Protein AF-A0A166W297-F1 (afdb_monomer)

Secondary structure (DSSP, 8-state):
--HHHHHHHHHHTT-HHHHHHHHHHHHHHH-----HHHHHHHHHHHHHHHHHHTT-HHHHHHHHHHT-TT-PPPPPP-SHHHHHHHHHHHHT---TTS-SSEETTEEHHHHHHHHHHHHHHHH-GGGGTPPPSS--SS-TTS------THHHHHHHTTT----------------------PPP----TTTT----HHHHHHHHHHHHHTT-GGGHHHHHHHHHHTT-PPPHHHHHHHHHHHHHHH--GGGHHHHHHHHSS-HHHHHHHHHHHHH-TTTS--HHHHHHHHHHHHHHH--S----SSSS-S--------

Organism: NCBI:txid1759441

Nearest PDB structures (foldseek):
  5i9h-assembly1_A  TM=1.959E-01  e=1.872E-01  unidentified
  7pua-assembly1_F2  TM=2.291E-01  e=3.717E-01  Trypanosoma brucei brucei
  8w9z-assembly1_E  TM=2.105E-01  e=4.228E-01  Nicotiana tabacum
  8oin-assembly1_Ae  TM=2.029E-01  e=3.931E+00  Sus scrofa

Solvent-accessible surface area (backbone atoms only — not comparable to full-atom values): 19223 Å² total; per-residue (Å²): 134,54,73,55,56,51,45,54,50,33,49,76,70,75,32,27,51,44,40,54,49,43,66,77,37,31,45,82,76,68,73,42,76,68,40,31,65,47,50,21,51,48,30,49,26,25,50,52,16,44,41,57,20,77,74,33,77,55,26,59,52,51,56,58,50,63,75,41,91,82,66,74,79,77,79,76,66,87,45,72,69,45,45,52,49,50,47,49,54,41,72,74,54,79,64,83,82,58,59,45,27,60,37,98,82,37,50,21,55,58,44,47,49,48,52,54,50,50,42,49,48,54,67,38,57,70,58,71,76,62,62,49,77,35,60,51,70,54,61,82,86,82,64,89,63,97,70,76,62,69,67,56,54,64,52,54,76,74,64,84,78,90,88,88,90,86,90,89,87,90,89,91,90,89,89,88,86,88,83,84,84,89,74,84,81,72,79,58,91,51,65,75,44,64,72,43,48,65,26,51,35,30,43,44,50,36,24,48,64,52,85,42,32,62,46,44,45,38,54,51,38,48,32,61,75,71,67,44,73,68,50,54,67,42,54,28,54,45,50,62,37,35,45,70,26,34,51,82,61,94,66,43,72,68,48,47,74,60,75,50,79,37,43,47,51,40,39,53,52,52,44,24,69,70,65,32,71,90,55,36,72,48,71,71,57,36,56,67,46,47,62,58,51,48,61,69,57,52,52,68,79,78,86,69,93,82,79,88,86,86,85,89,85,88,84,77,96,128

Foldseek 3Di:
DDLLVVLVVCVVVLQLLLLLLCQVCVCPQPVDADAQSSLLSLLVSLLSLCLLLVVPPLSVVLQVVLPDPPDDQDDDDPDNVVSVVVSVCSVPDPPSNDRSQDDSSDGSLVVSVVLVCLLLCQLPVCLVVQDQLFFFQDDLPPDPDPDDCLVVVLVVLVPPDDDDDDDADDDDDDDDDDDDDDDDRDNNSRNNYDHALSSLLSNLLSCLQDSNLRCLSSSVSSCLVSVHDHAQLSLLSNLSSSCRRQDDPDCRVVVCRHYDQGSSRSSQVVVCVRNNVVRGDDSVSSSVCSVVSCVSNCSDPPPPPPPPDPDPDQDDDD

pLDDT: mean 81.62, std 20.03, range [34.72, 98.62]

Sequence (318 aa):
MTMNDFMVALLRIDRPDAVFRLWDYMEVLYNVKPDSHSLDTLCRAARQAVKIDSNTFKGNIAMLGLSNPFLQPKAEPATREEMVRAMHAALSDHDHRKARSIWKGAPACDGVRTVFRELILGNWPSMRDVRAPAHAVRRPAEDDGPFAPFREVAQSISQSVSSPSRHPQGQPQAARHTPPLLSLLPSARHASVVPSDDAFQAYILLQGTSSCQHEIALTLAWMRALQVEPTRRTLCFALIFWAEVSVRGPLFEEWAVKNGTSEYGRLVEWIADWVGAAKAPNDGMVAAYLQEVAQAKDTSPTRKTLRIRRSTGREGER

Radius of gyration: 22.71 Å; Cα contacts (8 Å, |Δi|>4): 326; chains: 1; bounding box: 90×41×63 Å

Structure (mmCIF, N/CA/C/O backbone):
data_AF-A0A166W297-F1
#
_entry.id   AF-A0A166W297-F1
#
loop_
_atom_site.group_PDB
_atom_site.id
_atom_site.type_symbol
_atom_site.label_atom_id
_atom_site.label_alt_id
_atom_site.label_comp_id
_atom_site.label_asym_id
_atom_site.label_entity_id
_atom_site.label_seq_id
_atom_site.pdbx_PDB_ins_code
_atom_site.Cartn_x
_atom_site.Cartn_y
_atom_site.Cartn_z
_atom_site.occupancy
_atom_site.B_iso_or_equiv
_atom_site.auth_seq_id
_atom_site.auth_comp_id
_atom_site.auth_asym_id
_atom_site.auth_atom_id
_atom_site.pdbx_PDB_model_num
ATOM 1 N N . MET A 1 1 ? 15.815 -20.103 -6.909 1.00 72.38 1 MET A N 1
ATOM 2 C CA . MET A 1 1 ? 15.590 -18.660 -6.704 1.00 72.38 1 MET A CA 1
ATOM 3 C C . MET A 1 1 ? 14.350 -18.289 -7.486 1.00 72.38 1 MET A C 1
ATOM 5 O O . MET A 1 1 ? 14.312 -18.528 -8.686 1.00 72.38 1 MET A O 1
ATOM 9 N N . THR A 1 2 ? 13.318 -17.834 -6.793 1.00 94.50 2 THR A N 1
ATOM 10 C CA . THR A 1 2 ? 12.045 -17.386 -7.364 1.00 94.50 2 THR A CA 1
ATOM 11 C C . THR A 1 2 ? 12.146 -15.930 -7.832 1.00 94.50 2 THR A C 1
ATOM 13 O O . THR A 1 2 ? 13.095 -15.223 -7.484 1.00 94.50 2 THR A O 1
ATOM 16 N N . MET A 1 3 ? 11.160 -15.456 -8.601 1.00 96.62 3 MET A N 1
ATOM 17 C CA . MET A 1 3 ? 11.072 -14.036 -8.976 1.00 96.62 3 MET A CA 1
ATOM 18 C C . MET A 1 3 ? 10.955 -13.132 -7.738 1.00 96.62 3 MET A C 1
ATOM 20 O O . MET A 1 3 ? 11.610 -12.095 -7.647 1.00 96.62 3 MET A O 1
ATOM 24 N N . ASN A 1 4 ? 10.190 -13.588 -6.746 1.00 96.94 4 ASN A N 1
ATOM 25 C CA . ASN A 1 4 ? 10.013 -12.929 -5.457 1.00 96.94 4 ASN A CA 1
ATOM 26 C C . ASN A 1 4 ? 11.342 -12.782 -4.692 1.00 96.94 4 ASN A C 1
ATOM 28 O O . ASN A 1 4 ? 11.664 -11.682 -4.243 1.00 96.94 4 ASN A O 1
ATOM 32 N N . ASP A 1 5 ? 12.173 -13.833 -4.634 1.00 97.44 5 ASP A N 1
ATOM 33 C CA . ASP A 1 5 ? 13.518 -13.752 -4.033 1.00 97.44 5 ASP A CA 1
ATOM 34 C C . ASP A 1 5 ? 14.379 -12.668 -4.703 1.00 97.44 5 ASP A C 1
ATOM 36 O O . ASP A 1 5 ? 15.149 -11.974 -4.033 1.00 97.44 5 ASP A O 1
ATOM 40 N N . PHE A 1 6 ? 14.251 -12.504 -6.026 1.00 97.62 6 PHE A N 1
ATOM 41 C CA . PHE A 1 6 ? 14.977 -11.481 -6.776 1.00 97.62 6 PHE A CA 1
ATOM 42 C C . PHE A 1 6 ? 14.457 -10.069 -6.480 1.00 97.62 6 PHE A C 1
ATOM 44 O O . PHE A 1 6 ? 15.260 -9.181 -6.198 1.00 97.62 6 PHE A O 1
ATOM 51 N N . MET A 1 7 ? 13.136 -9.859 -6.446 1.00 97.81 7 MET A N 1
ATOM 52 C CA . MET A 1 7 ? 12.544 -8.574 -6.040 1.00 97.81 7 MET A CA 1
ATOM 53 C C . MET A 1 7 ? 12.972 -8.181 -4.614 1.00 97.81 7 MET A C 1
ATOM 55 O O . MET A 1 7 ? 13.387 -7.045 -4.380 1.00 97.81 7 MET A O 1
ATOM 59 N N . VAL A 1 8 ? 12.961 -9.128 -3.669 1.00 97.12 8 VAL A N 1
ATOM 60 C CA . VAL A 1 8 ? 13.431 -8.910 -2.290 1.00 97.12 8 VAL A CA 1
ATOM 61 C C . VAL A 1 8 ? 14.934 -8.607 -2.247 1.00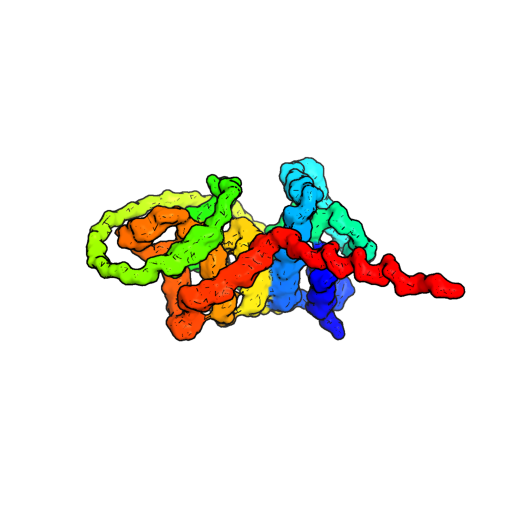 97.12 8 VAL A C 1
ATOM 63 O O . VAL A 1 8 ? 15.361 -7.736 -1.485 1.00 97.12 8 VAL A O 1
ATOM 66 N N . ALA A 1 9 ? 15.752 -9.271 -3.070 1.00 96.88 9 ALA A N 1
ATOM 67 C CA . ALA A 1 9 ? 17.177 -8.963 -3.186 1.00 96.88 9 ALA A CA 1
ATOM 68 C C . ALA A 1 9 ? 17.420 -7.535 -3.709 1.00 96.88 9 ALA A C 1
ATOM 70 O O . ALA A 1 9 ? 18.265 -6.834 -3.155 1.00 96.88 9 ALA A O 1
ATOM 71 N N . LEU A 1 10 ? 16.645 -7.073 -4.699 1.00 96.06 10 LEU A N 1
ATOM 72 C CA . LEU A 1 10 ? 16.707 -5.698 -5.215 1.00 96.06 10 LEU A CA 1
ATOM 73 C C . LEU A 1 10 ? 16.348 -4.656 -4.141 1.00 96.06 10 LEU A C 1
ATOM 75 O O . LEU A 1 10 ? 17.032 -3.638 -4.031 1.00 96.06 10 LEU A O 1
ATOM 79 N N . LEU A 1 11 ? 15.351 -4.917 -3.287 1.00 95.00 11 LEU A N 1
ATOM 80 C CA . LEU A 1 11 ? 15.055 -4.036 -2.145 1.00 95.00 11 LEU A CA 1
ATOM 81 C C . LEU A 1 11 ? 16.187 -3.997 -1.113 1.00 95.00 11 LEU A C 1
ATOM 83 O O . LEU A 1 11 ? 16.503 -2.929 -0.593 1.00 95.00 11 LEU A O 1
ATOM 87 N N . ARG A 1 12 ? 16.847 -5.130 -0.842 1.00 94.81 12 ARG A N 1
ATOM 88 C CA . ARG A 1 12 ? 17.987 -5.188 0.096 1.00 94.81 12 ARG A CA 1
ATOM 89 C C . ARG A 1 12 ? 19.204 -4.374 -0.359 1.00 94.81 12 ARG A C 1
ATOM 91 O O . ARG A 1 12 ? 20.020 -4.027 0.488 1.00 94.81 12 ARG A O 1
ATOM 98 N N . ILE A 1 13 ? 19.319 -4.067 -1.653 1.00 93.94 13 ILE A N 1
ATOM 99 C CA . ILE A 1 13 ? 20.364 -3.196 -2.223 1.00 93.94 13 ILE A CA 1
ATOM 100 C C . ILE A 1 13 ? 19.845 -1.791 -2.590 1.00 93.94 13 ILE A C 1
ATOM 102 O O . ILE A 1 13 ? 20.440 -1.103 -3.418 1.00 93.94 13 ILE A O 1
ATOM 106 N N . ASP A 1 14 ? 18.728 -1.362 -1.990 1.00 93.31 14 ASP A N 1
ATOM 107 C CA . ASP A 1 14 ? 18.094 -0.051 -2.195 1.00 93.31 14 ASP A CA 1
ATOM 108 C C . ASP A 1 14 ? 17.689 0.250 -3.654 1.00 93.31 14 ASP A C 1
ATOM 110 O O . ASP A 1 14 ? 17.716 1.406 -4.085 1.00 93.31 14 ASP A O 1
ATOM 114 N N . ARG A 1 15 ? 17.277 -0.764 -4.433 1.00 94.50 15 ARG A N 1
ATOM 115 C CA . ARG A 1 15 ? 16.847 -0.631 -5.843 1.00 94.50 15 ARG A CA 1
ATOM 116 C C . ARG A 1 15 ? 15.335 -0.841 -6.064 1.00 94.50 15 ARG A C 1
ATOM 118 O O . ARG A 1 15 ? 14.954 -1.717 -6.845 1.00 94.50 15 ARG A O 1
ATOM 125 N N . PRO A 1 16 ? 14.443 -0.047 -5.433 1.00 96.19 16 PRO A N 1
ATOM 126 C CA . PRO A 1 16 ? 13.001 -0.156 -5.668 1.00 96.19 16 PRO A CA 1
ATOM 127 C C . PRO A 1 16 ? 12.618 0.207 -7.111 1.00 96.19 16 PRO A C 1
ATOM 129 O O . PRO A 1 16 ? 11.665 -0.341 -7.652 1.00 96.19 16 PRO A O 1
ATOM 132 N N . ASP A 1 17 ? 13.409 1.051 -7.777 1.00 95.69 17 ASP A N 1
ATOM 133 C CA . ASP A 1 17 ? 13.234 1.416 -9.183 1.00 95.69 17 ASP A CA 1
ATOM 134 C C . ASP A 1 17 ? 13.361 0.208 -10.132 1.00 95.69 17 ASP A C 1
ATOM 136 O O . ASP A 1 17 ? 12.591 0.073 -11.085 1.00 95.69 17 ASP A O 1
ATOM 140 N N . ALA A 1 18 ? 14.274 -0.721 -9.825 1.00 96.19 18 ALA A N 1
ATOM 141 C CA . ALA A 1 18 ? 14.397 -1.987 -10.539 1.00 96.19 18 ALA A CA 1
ATOM 142 C C . ALA A 1 18 ? 13.230 -2.938 -10.222 1.00 96.19 18 ALA A C 1
ATOM 144 O O . ALA A 1 18 ? 12.793 -3.667 -11.109 1.00 96.19 18 ALA A O 1
ATOM 145 N N . VAL A 1 19 ? 12.678 -2.900 -9.001 1.00 97.44 19 VAL A N 1
ATOM 146 C CA . VAL A 1 19 ? 11.479 -3.676 -8.630 1.00 97.44 19 VAL A CA 1
ATOM 147 C C . VAL A 1 19 ? 10.248 -3.206 -9.409 1.00 97.44 19 VAL A C 1
ATOM 149 O O . VAL A 1 19 ? 9.504 -4.046 -9.906 1.00 97.44 19 VAL A O 1
ATOM 152 N N . PHE A 1 20 ? 10.064 -1.896 -9.603 1.00 97.31 20 PHE A N 1
ATOM 153 C CA . PHE A 1 20 ? 8.970 -1.367 -10.428 1.00 97.31 20 PHE A CA 1
ATOM 154 C C . PHE A 1 20 ? 9.074 -1.818 -11.894 1.00 97.31 20 PHE A C 1
ATOM 156 O O . PHE A 1 20 ? 8.088 -2.254 -12.483 1.00 97.31 20 PHE A O 1
ATOM 163 N N . ARG A 1 21 ? 10.282 -1.777 -12.480 1.00 96.25 21 ARG A N 1
ATOM 164 C CA . ARG A 1 21 ? 10.522 -2.274 -13.849 1.00 96.25 21 ARG A CA 1
ATOM 165 C C . ARG A 1 21 ? 10.335 -3.779 -13.970 1.00 96.25 21 ARG A C 1
ATOM 167 O O . ARG A 1 21 ? 9.820 -4.245 -14.981 1.00 96.25 21 ARG A O 1
ATOM 174 N N . LEU A 1 22 ? 10.729 -4.529 -12.947 1.00 97.00 22 LEU A N 1
ATOM 175 C CA . LEU A 1 22 ? 10.526 -5.967 -12.908 1.00 97.00 22 LEU A CA 1
ATOM 176 C C . LEU A 1 22 ? 9.035 -6.310 -12.832 1.00 97.00 22 LEU A C 1
ATOM 178 O O . LEU A 1 22 ? 8.582 -7.141 -13.611 1.00 97.00 22 LEU A O 1
ATOM 182 N N . TRP A 1 23 ? 8.265 -5.618 -11.987 1.00 97.12 23 TRP A N 1
ATOM 183 C CA . TRP A 1 23 ? 6.808 -5.762 -11.920 1.00 97.12 23 TRP A CA 1
ATOM 184 C C . TRP A 1 23 ? 6.137 -5.504 -13.275 1.00 97.12 23 TRP A C 1
ATOM 186 O O . TRP A 1 23 ? 5.341 -6.323 -13.728 1.00 97.12 23 TRP A O 1
ATOM 196 N N . ASP A 1 24 ? 6.493 -4.401 -13.942 1.00 96.19 24 ASP A N 1
ATOM 197 C CA . ASP A 1 24 ? 5.913 -4.021 -15.237 1.00 96.19 24 ASP A CA 1
ATOM 198 C C . ASP A 1 24 ? 6.139 -5.063 -16.338 1.00 96.19 24 ASP A C 1
ATOM 200 O O . ASP A 1 24 ? 5.305 -5.200 -17.234 1.00 96.19 24 ASP A O 1
ATOM 204 N N . TYR A 1 25 ? 7.269 -5.776 -16.299 1.00 96.56 25 TYR A N 1
ATOM 205 C CA . TYR A 1 25 ? 7.709 -6.615 -17.411 1.00 96.56 25 TYR A CA 1
ATOM 206 C C . TYR A 1 25 ? 7.793 -8.113 -17.089 1.00 96.56 25 TYR A C 1
ATOM 208 O O . TYR A 1 25 ? 8.083 -8.883 -18.000 1.00 96.56 25 TYR A O 1
ATOM 216 N N . MET A 1 26 ? 7.571 -8.573 -15.851 1.00 95.88 26 MET A N 1
ATOM 217 C CA . MET A 1 26 ? 7.880 -9.968 -15.486 1.00 95.88 26 MET A CA 1
ATOM 218 C C . MET A 1 26 ? 7.028 -11.027 -16.195 1.00 95.88 26 MET A C 1
ATOM 220 O O . MET A 1 26 ? 7.552 -12.093 -16.531 1.00 95.88 26 MET A O 1
ATOM 224 N N . GLU A 1 27 ? 5.769 -10.720 -16.510 1.00 95.56 27 GLU A N 1
ATOM 225 C CA . GLU A 1 27 ? 4.926 -11.617 -17.306 1.00 95.56 27 GLU A CA 1
ATOM 226 C C . GLU A 1 27 ? 5.443 -11.703 -18.751 1.00 95.56 27 GLU A C 1
ATOM 228 O O . GLU A 1 27 ? 5.665 -12.794 -19.266 1.00 95.56 27 GLU A O 1
ATOM 233 N N . VAL A 1 28 ? 5.756 -10.566 -19.381 1.00 95.75 28 VAL A N 1
ATOM 234 C CA . VAL A 1 28 ? 6.237 -10.524 -20.774 1.00 95.75 28 VAL A CA 1
ATOM 235 C C . VAL A 1 28 ? 7.654 -11.096 -20.910 1.00 95.75 28 VAL A C 1
ATOM 237 O O . VAL A 1 28 ? 7.939 -11.862 -21.832 1.00 95.75 28 VAL A O 1
ATOM 240 N N . LEU A 1 29 ? 8.572 -10.736 -20.011 1.00 96.62 29 LEU A N 1
ATOM 241 C CA . LEU A 1 29 ? 9.980 -11.128 -20.090 1.00 96.62 29 LEU A CA 1
ATOM 242 C C . LEU A 1 29 ? 10.233 -12.552 -19.600 1.00 96.62 29 LEU A C 1
ATOM 244 O O . LEU A 1 29 ? 11.017 -13.259 -20.234 1.00 96.62 29 LEU A O 1
ATOM 248 N N . TYR A 1 30 ? 9.581 -12.979 -18.519 1.00 96.44 30 TYR A N 1
ATOM 249 C CA . TYR A 1 30 ? 9.905 -14.235 -17.837 1.00 96.44 30 TYR A CA 1
ATOM 250 C C . TYR A 1 30 ? 8.746 -15.240 -17.802 1.00 96.44 30 TYR A C 1
ATOM 252 O O . TYR A 1 30 ? 8.935 -16.338 -17.287 1.00 96.44 30 TYR A O 1
ATOM 260 N N . ASN A 1 31 ? 7.571 -14.900 -18.352 1.00 96.06 31 ASN A N 1
ATOM 261 C CA . ASN A 1 31 ? 6.345 -15.704 -18.253 1.00 96.06 31 ASN A CA 1
ATOM 262 C C . ASN A 1 31 ? 5.943 -16.001 -16.791 1.00 96.06 31 ASN A C 1
ATOM 264 O O . ASN A 1 31 ? 5.372 -17.047 -16.484 1.00 96.06 31 ASN A O 1
ATOM 268 N N . VAL A 1 32 ? 6.269 -15.077 -15.877 1.00 96.00 32 VAL A N 1
ATOM 269 C CA . VAL A 1 32 ? 5.929 -15.155 -14.450 1.00 96.00 32 VAL A CA 1
ATOM 270 C C . VAL A 1 32 ? 4.819 -14.157 -14.157 1.00 96.00 32 VAL A C 1
ATOM 272 O O . VAL A 1 32 ? 4.995 -12.954 -14.342 1.00 96.00 32 VAL A O 1
ATOM 275 N N . LYS A 1 33 ? 3.678 -14.654 -13.679 1.00 95.62 33 LYS A N 1
ATOM 276 C CA . LYS A 1 33 ? 2.572 -13.810 -13.213 1.00 95.62 33 LYS A CA 1
ATOM 277 C C . LYS A 1 33 ? 2.830 -13.324 -11.783 1.00 95.62 33 LYS A C 1
ATOM 279 O O . LYS A 1 33 ? 3.415 -14.081 -11.008 1.00 95.62 33 LYS A O 1
ATOM 284 N N . PRO A 1 34 ? 2.379 -12.111 -11.412 1.00 96.44 34 PRO A N 1
ATOM 285 C CA . PRO A 1 34 ? 2.419 -11.667 -10.024 1.00 96.44 34 PRO A CA 1
ATOM 286 C C . PRO A 1 34 ? 1.604 -12.589 -9.114 1.00 96.44 34 PRO A C 1
ATOM 288 O O . PRO A 1 34 ? 0.562 -13.127 -9.513 1.00 96.44 34 PRO A O 1
ATOM 291 N N . ASP A 1 35 ? 2.054 -12.679 -7.865 1.00 96.31 35 ASP A N 1
ATOM 292 C CA . ASP A 1 35 ? 1.327 -13.254 -6.735 1.00 96.31 35 ASP A CA 1
ATOM 293 C C . ASP A 1 35 ? 1.214 -12.239 -5.572 1.00 96.31 35 ASP A C 1
ATOM 295 O O . ASP A 1 35 ? 1.594 -11.069 -5.694 1.00 96.31 35 ASP A O 1
ATOM 299 N N . SER A 1 36 ? 0.664 -12.674 -4.431 1.00 96.94 36 SER A N 1
ATOM 300 C CA . SER A 1 36 ? 0.515 -11.826 -3.236 1.00 96.94 36 SER A CA 1
ATOM 301 C C . SER A 1 36 ? 1.852 -11.302 -2.695 1.00 96.94 36 SER A C 1
ATOM 303 O O . SER A 1 36 ? 1.940 -10.172 -2.217 1.00 96.94 36 SER A O 1
ATOM 305 N N . HIS A 1 37 ? 2.915 -12.103 -2.783 1.00 97.31 37 HIS A N 1
ATOM 306 C CA . HIS A 1 37 ? 4.235 -11.740 -2.278 1.00 97.31 37 HIS A CA 1
ATOM 307 C C . HIS A 1 37 ? 4.938 -10.748 -3.213 1.00 97.31 37 HIS A C 1
ATOM 309 O O . HIS A 1 37 ? 5.613 -9.826 -2.746 1.00 97.31 37 HIS A O 1
ATOM 315 N N . SER A 1 38 ? 4.722 -10.864 -4.528 1.00 97.56 38 SER A N 1
ATOM 316 C CA . SER A 1 38 ? 5.117 -9.828 -5.485 1.00 97.56 38 SER A CA 1
ATOM 317 C C . SER A 1 38 ? 4.454 -8.483 -5.140 1.00 97.56 38 SER A C 1
ATOM 319 O O . SER A 1 38 ? 5.116 -7.446 -5.181 1.00 97.56 38 SER A O 1
ATOM 321 N N . LEU A 1 39 ? 3.166 -8.493 -4.764 1.00 97.62 39 LEU A N 1
ATOM 322 C CA . LEU A 1 39 ? 2.387 -7.292 -4.420 1.00 97.62 39 LEU A CA 1
ATOM 323 C C . LEU A 1 39 ? 2.814 -6.662 -3.078 1.00 97.62 39 LEU A C 1
ATOM 325 O O . LEU A 1 39 ? 2.981 -5.443 -2.998 1.00 97.62 39 LEU A O 1
ATOM 329 N N . ASP A 1 40 ? 3.057 -7.476 -2.047 1.00 97.50 40 ASP A N 1
ATOM 330 C CA . ASP A 1 40 ? 3.695 -7.052 -0.789 1.00 97.50 40 ASP A CA 1
ATOM 331 C C . ASP A 1 40 ? 5.053 -6.378 -1.056 1.00 97.50 40 ASP A C 1
ATOM 333 O O . ASP A 1 40 ? 5.311 -5.254 -0.610 1.00 97.50 40 ASP A O 1
ATOM 337 N N . THR A 1 41 ? 5.897 -7.023 -1.865 1.00 97.75 41 THR A N 1
ATOM 338 C CA . THR A 1 41 ? 7.221 -6.504 -2.227 1.00 97.75 41 THR A CA 1
ATOM 339 C C . THR A 1 41 ? 7.119 -5.189 -3.007 1.00 97.75 41 THR A C 1
ATOM 341 O O . THR A 1 41 ? 7.896 -4.268 -2.757 1.00 97.75 41 THR A O 1
ATOM 344 N N . LEU A 1 42 ? 6.124 -5.041 -3.886 1.00 98.06 42 LEU A N 1
ATOM 345 C CA . LEU A 1 42 ? 5.839 -3.795 -4.601 1.00 98.06 42 LEU A CA 1
ATOM 346 C C . LEU A 1 42 ? 5.424 -2.653 -3.646 1.00 98.06 42 LEU A C 1
ATOM 348 O O . LEU A 1 42 ? 5.926 -1.532 -3.764 1.00 98.06 42 LEU A O 1
ATOM 352 N N . CYS A 1 43 ? 4.573 -2.930 -2.652 1.00 97.94 43 CYS A N 1
ATOM 353 C CA . CYS A 1 43 ? 4.198 -1.950 -1.623 1.00 97.94 43 CYS A CA 1
ATOM 354 C C . CYS A 1 43 ? 5.406 -1.517 -0.776 1.00 97.94 43 CYS A C 1
ATOM 356 O O . CYS A 1 43 ? 5.582 -0.328 -0.495 1.00 97.94 43 CYS A O 1
ATOM 358 N N . ARG A 1 44 ? 6.290 -2.458 -0.419 1.00 97.25 44 ARG A N 1
ATOM 359 C CA . ARG A 1 44 ? 7.562 -2.160 0.265 1.00 97.25 44 ARG A CA 1
ATOM 360 C C . ARG A 1 44 ? 8.488 -1.305 -0.608 1.00 97.25 44 ARG A C 1
ATOM 362 O O . ARG A 1 44 ? 9.069 -0.349 -0.096 1.00 97.25 44 ARG A O 1
ATOM 369 N N . ALA A 1 45 ? 8.561 -1.589 -1.910 1.00 97.06 45 ALA A N 1
ATOM 370 C CA . ALA A 1 45 ? 9.356 -0.833 -2.875 1.00 97.06 45 ALA A CA 1
ATOM 371 C C . ALA A 1 45 ? 8.951 0.649 -2.933 1.00 97.06 45 ALA A C 1
ATOM 373 O O . ALA A 1 45 ? 9.813 1.520 -2.817 1.00 97.06 45 ALA A O 1
ATOM 374 N N . ALA A 1 46 ? 7.651 0.952 -3.038 1.00 96.75 46 ALA A N 1
ATOM 375 C CA . ALA A 1 46 ? 7.153 2.332 -3.056 1.00 96.75 46 ALA A CA 1
ATOM 376 C C . ALA A 1 46 ? 7.499 3.109 -1.776 1.00 96.75 46 ALA A C 1
ATOM 378 O O . ALA A 1 46 ? 8.018 4.225 -1.852 1.00 96.75 46 ALA A O 1
ATOM 379 N N . ARG A 1 47 ? 7.309 2.495 -0.601 1.00 95.12 47 ARG A N 1
ATOM 380 C CA . ARG A 1 47 ? 7.680 3.103 0.689 1.00 95.12 47 ARG A CA 1
ATOM 381 C C . ARG A 1 47 ? 9.179 3.390 0.787 1.00 95.12 47 ARG A C 1
ATOM 383 O O . ARG A 1 47 ? 9.580 4.469 1.220 1.00 95.12 47 ARG A O 1
ATOM 390 N N . GLN A 1 48 ? 10.013 2.434 0.375 1.00 94.31 48 GLN A N 1
ATOM 391 C CA . GLN A 1 48 ? 11.468 2.587 0.378 1.00 94.31 48 GLN A CA 1
ATOM 392 C C . GLN A 1 48 ? 11.921 3.671 -0.608 1.00 94.31 48 GLN A C 1
ATOM 394 O O . GLN A 1 48 ? 12.789 4.472 -0.271 1.00 94.31 48 GLN A O 1
ATOM 399 N N . ALA A 1 49 ? 11.294 3.756 -1.784 1.00 93.69 49 ALA A N 1
ATOM 400 C CA . ALA A 1 49 ? 11.571 4.791 -2.772 1.00 93.69 49 ALA A CA 1
ATOM 401 C C . ALA A 1 49 ? 11.286 6.204 -2.236 1.00 93.69 49 ALA A C 1
ATOM 403 O O . ALA A 1 49 ? 12.137 7.082 -2.367 1.00 93.69 49 ALA A O 1
ATOM 404 N N . VAL A 1 50 ? 10.146 6.412 -1.563 1.00 91.06 50 VAL A N 1
ATOM 405 C CA . VAL A 1 50 ? 9.841 7.694 -0.899 1.00 91.06 50 VAL A CA 1
ATOM 406 C C . VAL A 1 50 ? 10.855 8.014 0.200 1.00 91.06 50 VAL A C 1
ATOM 408 O O . VAL A 1 50 ? 11.332 9.141 0.257 1.00 91.06 50 VAL A O 1
ATOM 411 N N . LYS A 1 51 ? 11.258 7.035 1.021 1.00 90.12 51 LYS A N 1
ATOM 412 C CA . LYS A 1 51 ? 12.264 7.238 2.082 1.00 90.12 51 LYS A CA 1
ATOM 413 C C . LYS A 1 51 ? 13.666 7.577 1.550 1.00 90.12 51 LYS A C 1
ATOM 415 O O . LYS A 1 51 ? 14.414 8.300 2.209 1.00 90.12 51 LYS A O 1
ATOM 420 N N . ILE A 1 52 ? 14.044 7.071 0.376 1.00 89.50 52 ILE A N 1
ATOM 421 C CA . ILE A 1 52 ? 15.310 7.433 -0.284 1.00 89.50 52 ILE A CA 1
ATOM 422 C C . ILE A 1 52 ? 15.228 8.869 -0.827 1.00 89.50 52 ILE A C 1
ATOM 424 O O . ILE A 1 52 ? 16.116 9.691 -0.578 1.00 89.50 52 ILE A O 1
ATOM 428 N N . ASP A 1 53 ? 14.142 9.194 -1.527 1.00 87.06 53 ASP A N 1
ATOM 429 C CA . ASP A 1 53 ? 14.000 10.475 -2.220 1.00 87.06 53 ASP A CA 1
ATOM 430 C C . ASP A 1 53 ? 13.677 11.644 -1.278 1.00 87.06 53 ASP A C 1
ATOM 432 O O . ASP A 1 53 ? 14.146 12.752 -1.530 1.00 87.06 53 ASP A O 1
ATOM 436 N N . SER A 1 54 ? 12.990 11.416 -0.151 1.00 81.69 54 SER A N 1
ATOM 437 C CA . SER A 1 54 ? 12.708 12.442 0.871 1.00 81.69 54 SER A CA 1
ATOM 438 C C . SER A 1 54 ? 13.971 13.057 1.483 1.00 81.69 54 SER A C 1
ATOM 440 O O . SER A 1 54 ? 13.936 14.163 2.015 1.00 81.69 54 SER A O 1
ATOM 442 N N . ASN A 1 55 ? 15.095 12.339 1.418 1.00 75.56 55 ASN A N 1
ATOM 443 C CA . ASN A 1 55 ? 16.405 12.804 1.877 1.00 75.56 55 ASN A CA 1
ATOM 444 C C . ASN A 1 55 ? 17.196 13.555 0.793 1.00 75.56 55 ASN A C 1
ATOM 446 O O . ASN A 1 55 ? 18.306 14.026 1.046 1.00 75.56 55 ASN A O 1
ATOM 450 N N . THR A 1 56 ? 16.657 13.656 -0.424 1.00 77.75 56 THR A N 1
ATOM 451 C CA . THR A 1 56 ? 17.388 14.117 -1.601 1.00 77.75 56 THR A CA 1
ATOM 452 C C . THR A 1 56 ? 16.680 15.317 -2.222 1.00 77.75 56 THR A C 1
ATOM 454 O O . THR A 1 56 ? 15.571 15.202 -2.726 1.00 77.75 56 THR A O 1
ATOM 457 N N . PHE A 1 57 ? 17.358 16.467 -2.303 1.00 74.56 57 PHE A N 1
ATOM 458 C CA . PHE A 1 57 ? 16.836 17.687 -2.949 1.00 74.56 57 PHE A CA 1
ATOM 459 C C . PHE A 1 57 ? 16.270 17.442 -4.366 1.00 74.56 57 PHE A C 1
ATOM 461 O O . PHE A 1 57 ? 15.299 18.069 -4.785 1.00 74.56 57 PHE A O 1
ATOM 468 N N . LYS A 1 58 ? 16.841 16.471 -5.092 1.00 71.81 58 LYS A N 1
ATOM 469 C CA . LYS A 1 58 ? 16.361 16.037 -6.410 1.00 71.81 58 LYS A CA 1
ATOM 470 C C . LYS A 1 58 ? 15.021 15.301 -6.392 1.00 71.81 58 LYS A C 1
ATOM 472 O O . LYS A 1 58 ? 14.318 15.403 -7.386 1.00 71.81 58 LYS A O 1
ATOM 477 N N . GLY A 1 59 ? 14.664 14.600 -5.314 1.00 74.38 59 GLY A N 1
ATOM 478 C CA . GLY A 1 59 ? 13.333 14.007 -5.153 1.00 74.38 59 GLY A CA 1
ATOM 479 C C . GLY A 1 59 ? 12.266 15.098 -5.195 1.00 74.38 59 GLY A C 1
ATOM 480 O O . GLY A 1 59 ? 11.361 15.051 -6.022 1.00 74.38 59 GLY A O 1
ATOM 481 N N . ASN A 1 60 ? 12.470 16.167 -4.420 1.00 74.94 60 ASN A N 1
ATOM 482 C CA . ASN A 1 60 ? 11.586 17.335 -4.411 1.00 74.94 60 ASN A CA 1
ATOM 483 C C . ASN A 1 60 ? 11.523 18.034 -5.784 1.00 74.94 60 ASN A C 1
ATOM 485 O O . ASN A 1 60 ? 10.433 18.357 -6.247 1.00 74.94 60 ASN A O 1
ATOM 489 N N . ILE A 1 61 ? 12.655 18.216 -6.483 1.00 79.00 61 ILE A N 1
ATOM 490 C CA . ILE A 1 61 ? 12.650 18.753 -7.862 1.00 79.00 61 ILE A CA 1
ATOM 491 C C . ILE A 1 61 ? 11.883 17.837 -8.820 1.00 79.00 61 ILE A C 1
ATOM 493 O O . ILE A 1 61 ? 11.138 18.322 -9.665 1.00 79.00 61 ILE A O 1
ATOM 497 N N . ALA A 1 62 ? 12.067 16.522 -8.720 1.00 76.62 62 ALA A N 1
ATOM 498 C CA . ALA A 1 62 ? 11.421 15.576 -9.615 1.00 76.62 62 ALA A CA 1
ATOM 499 C C . ALA A 1 62 ? 9.897 15.548 -9.389 1.00 76.62 62 ALA A C 1
ATOM 501 O O . ALA A 1 62 ? 9.148 15.538 -10.363 1.00 76.62 62 ALA A O 1
ATOM 502 N N . MET A 1 63 ? 9.451 15.661 -8.132 1.00 79.25 63 MET A N 1
ATOM 503 C CA . MET A 1 63 ? 8.046 15.860 -7.756 1.00 79.25 63 MET A CA 1
ATOM 504 C C . MET A 1 63 ? 7.475 17.181 -8.295 1.00 79.25 63 MET A C 1
ATOM 506 O O . MET A 1 63 ? 6.394 17.172 -8.873 1.00 79.25 63 MET A O 1
ATOM 510 N N . LEU A 1 64 ? 8.209 18.299 -8.199 1.00 78.25 64 LEU A N 1
ATOM 511 C CA . LEU A 1 64 ? 7.819 19.566 -8.847 1.00 78.25 64 LEU A CA 1
ATOM 512 C C . LEU A 1 64 ? 7.738 19.431 -10.376 1.00 78.25 64 LEU A C 1
ATOM 514 O O . LEU A 1 64 ? 6.895 20.060 -11.012 1.00 78.25 64 LEU A O 1
ATOM 518 N N . GLY A 1 65 ? 8.590 18.585 -10.961 1.00 79.50 65 GLY A N 1
ATOM 519 C CA . GLY A 1 65 ? 8.540 18.220 -12.371 1.00 79.50 65 GLY A CA 1
ATOM 520 C C . GLY A 1 65 ? 7.211 17.576 -12.767 1.00 79.50 65 GLY A C 1
ATOM 521 O O . GLY A 1 65 ? 6.683 17.924 -13.816 1.00 79.50 65 GLY A O 1
ATOM 522 N N . LEU A 1 66 ? 6.630 16.711 -11.928 1.00 81.62 66 LEU A N 1
ATOM 523 C CA . LEU A 1 66 ? 5.349 16.047 -12.217 1.00 81.62 66 LEU A CA 1
ATOM 524 C C . LEU A 1 66 ? 4.179 17.031 -12.389 1.00 81.62 66 LEU A C 1
ATOM 526 O O . LEU A 1 66 ? 3.244 16.741 -13.128 1.00 81.62 66 LEU A O 1
ATOM 530 N N . SER A 1 67 ? 4.253 18.211 -11.769 1.00 78.06 67 SER A N 1
ATOM 531 C CA . SER A 1 67 ? 3.258 19.280 -11.921 1.00 78.06 67 SER A CA 1
ATOM 532 C C . SER A 1 67 ? 3.392 20.079 -13.228 1.00 78.06 67 SER A C 1
ATOM 534 O O . SER A 1 67 ? 2.613 21.003 -13.455 1.00 78.06 67 SER A O 1
ATOM 536 N N . ASN A 1 68 ? 4.376 19.779 -14.084 1.00 83.50 68 ASN A N 1
ATOM 537 C CA . ASN A 1 68 ? 4.593 20.490 -15.343 1.00 83.50 68 ASN A CA 1
ATOM 538 C C . ASN A 1 68 ? 3.738 19.888 -16.484 1.00 83.50 68 ASN A C 1
ATOM 540 O O . ASN A 1 68 ? 4.077 18.810 -16.981 1.00 83.50 68 ASN A O 1
ATOM 544 N N . PRO A 1 69 ? 2.701 20.592 -16.986 1.00 79.50 69 PRO A N 1
ATOM 545 C CA . PRO A 1 69 ? 1.812 20.074 -18.032 1.00 79.50 69 PRO A CA 1
ATOM 546 C C . PRO A 1 69 ? 2.493 19.905 -19.402 1.00 79.50 69 PRO A C 1
ATOM 548 O O . PRO A 1 69 ? 1.906 19.314 -20.304 1.00 79.50 69 PRO A O 1
ATOM 551 N N . PHE A 1 70 ? 3.718 20.414 -19.579 1.00 87.94 70 PHE A N 1
ATOM 552 C CA . PHE A 1 70 ? 4.486 20.291 -20.820 1.00 87.94 70 PHE A CA 1
ATOM 553 C C . PHE A 1 70 ? 5.402 19.056 -20.864 1.00 87.94 70 PHE A C 1
ATOM 555 O O . PHE A 1 70 ? 6.013 18.793 -21.902 1.00 87.94 70 PHE A O 1
ATOM 562 N N . LEU A 1 71 ? 5.521 18.286 -19.774 1.00 80.44 71 LEU A N 1
ATOM 563 C CA . LEU A 1 71 ? 6.252 17.019 -19.810 1.00 80.44 71 LEU A CA 1
ATOM 564 C C . LEU A 1 71 ? 5.443 15.966 -20.570 1.00 80.44 71 LEU A C 1
ATOM 566 O O . LEU A 1 71 ? 4.451 15.436 -20.074 1.00 80.44 71 LEU A O 1
ATOM 570 N N . GLN A 1 72 ? 5.908 15.621 -21.769 1.00 81.94 72 GLN A N 1
ATOM 571 C CA . GLN A 1 72 ? 5.360 14.489 -22.507 1.00 81.94 72 GLN A CA 1
ATOM 572 C C . GLN A 1 72 ? 5.604 13.188 -21.721 1.00 81.94 72 GLN A C 1
ATOM 574 O O . GLN A 1 72 ? 6.742 12.943 -21.298 1.00 81.94 72 GLN A O 1
ATOM 579 N N . PRO A 1 73 ? 4.580 12.329 -21.540 1.00 81.12 73 PRO A N 1
ATOM 580 C CA . PRO A 1 73 ? 4.766 11.012 -20.951 1.00 81.12 73 PRO A CA 1
ATOM 581 C C . PRO A 1 73 ? 5.834 10.242 -21.727 1.00 81.12 73 PRO A C 1
ATOM 583 O O . PRO A 1 73 ? 5.755 10.108 -22.950 1.00 81.12 73 PRO A O 1
ATOM 586 N N . LYS A 1 74 ? 6.845 9.722 -21.025 1.00 86.06 74 LYS A N 1
ATOM 587 C CA . LYS A 1 74 ? 7.839 8.860 -21.664 1.00 86.06 74 LYS A CA 1
ATOM 588 C C . LYS A 1 74 ? 7.126 7.606 -22.169 1.00 86.06 74 LYS A C 1
ATOM 590 O O . LYS A 1 74 ? 6.605 6.852 -21.351 1.00 86.06 74 LYS A O 1
ATOM 595 N N . ALA A 1 75 ? 7.150 7.387 -23.484 1.00 88.50 75 ALA A N 1
ATOM 596 C CA . ALA A 1 75 ? 6.563 6.208 -24.109 1.00 88.50 75 ALA A CA 1
ATOM 597 C C . ALA A 1 75 ? 7.023 4.920 -23.403 1.00 88.50 75 ALA A C 1
ATOM 599 O O . ALA A 1 75 ? 8.218 4.736 -23.134 1.00 88.50 75 ALA A O 1
ATOM 600 N N . GLU A 1 76 ? 6.066 4.049 -23.076 1.00 90.56 76 GLU A N 1
ATOM 601 C CA . GLU A 1 76 ? 6.373 2.719 -22.554 1.00 90.56 76 GLU A CA 1
ATOM 602 C C . GLU A 1 76 ? 7.055 1.880 -23.650 1.00 90.56 76 GLU A C 1
ATOM 604 O O . GLU A 1 76 ? 6.735 2.040 -24.831 1.00 90.56 76 GLU A O 1
ATOM 609 N N . PRO A 1 77 ? 8.022 1.012 -23.297 1.00 92.38 77 PRO A N 1
ATOM 610 C CA . PRO A 1 77 ? 8.694 0.162 -24.275 1.00 92.38 77 PRO A CA 1
ATOM 611 C C . PRO A 1 77 ? 7.689 -0.800 -24.918 1.00 92.38 77 PRO A C 1
ATOM 613 O O . PRO A 1 77 ? 7.022 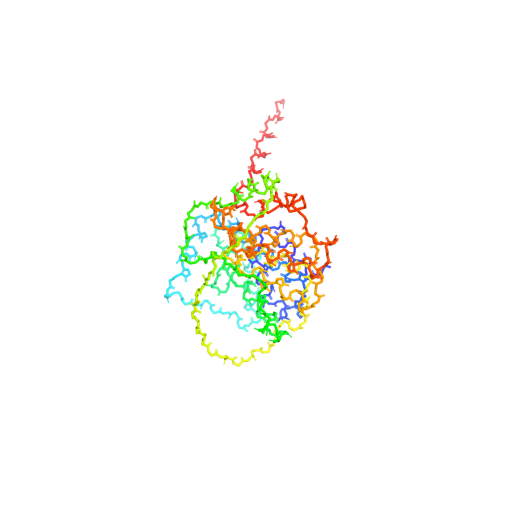-1.560 -24.217 1.00 92.38 77 PRO A O 1
ATOM 616 N N . ALA A 1 78 ? 7.597 -0.776 -26.246 1.00 93.19 78 ALA A N 1
ATOM 617 C CA . ALA A 1 78 ? 6.633 -1.578 -26.996 1.00 93.19 78 ALA A CA 1
ATOM 618 C C . ALA A 1 78 ? 7.187 -2.967 -27.348 1.00 93.19 78 ALA A C 1
ATOM 620 O O . ALA A 1 78 ? 6.432 -3.926 -27.488 1.00 93.19 78 ALA A O 1
ATOM 621 N N . THR A 1 79 ? 8.510 -3.081 -27.483 1.00 96.94 79 THR A N 1
ATOM 622 C CA . THR A 1 79 ? 9.198 -4.322 -27.866 1.00 96.94 79 THR A CA 1
ATOM 623 C C . THR A 1 79 ? 9.871 -5.008 -26.678 1.00 96.94 79 THR A C 1
ATOM 625 O O . THR A 1 79 ? 10.283 -4.371 -25.702 1.00 96.94 79 THR A O 1
ATOM 628 N N . ARG A 1 80 ? 10.054 -6.330 -26.780 1.00 96.50 80 ARG A N 1
ATOM 629 C CA . ARG A 1 80 ? 10.776 -7.133 -25.781 1.00 96.50 80 ARG A CA 1
ATOM 630 C C . ARG A 1 80 ? 12.203 -6.613 -25.584 1.00 96.50 80 ARG A C 1
ATOM 632 O O . ARG A 1 80 ? 12.695 -6.535 -24.462 1.00 96.50 80 ARG A O 1
ATOM 639 N N . GLU A 1 81 ? 12.846 -6.202 -26.667 1.00 97.56 81 GLU A N 1
ATOM 640 C CA . GLU A 1 81 ? 14.213 -5.688 -26.723 1.00 97.56 81 GLU A CA 1
ATOM 641 C C . GLU A 1 81 ? 14.331 -4.327 -26.021 1.00 97.56 81 GLU A C 1
ATOM 643 O O . GLU A 1 81 ? 15.351 -4.023 -25.401 1.00 97.56 81 GLU A O 1
ATOM 648 N N . GLU A 1 82 ? 13.295 -3.488 -26.079 1.00 96.81 82 GLU A N 1
ATOM 649 C CA . GLU A 1 82 ? 13.215 -2.252 -25.292 1.00 96.81 82 GLU A CA 1
ATOM 650 C C . GLU A 1 82 ? 12.968 -2.526 -23.808 1.00 96.81 82 GLU A C 1
ATOM 652 O O . GLU A 1 82 ? 13.595 -1.876 -22.974 1.00 96.81 82 GLU A O 1
ATOM 657 N N . MET A 1 83 ? 12.125 -3.504 -23.461 1.00 96.69 83 MET A N 1
ATOM 658 C CA . MET A 1 83 ? 11.897 -3.913 -22.068 1.00 96.69 83 MET A CA 1
ATOM 659 C C . MET A 1 83 ? 13.176 -4.478 -21.430 1.00 96.69 83 MET A C 1
ATOM 661 O O . MET A 1 83 ? 13.546 -4.065 -20.330 1.00 96.69 83 MET A O 1
ATOM 665 N N . VAL A 1 84 ? 13.910 -5.347 -22.138 1.00 96.94 84 VAL A N 1
ATOM 666 C CA . VAL A 1 84 ? 15.218 -5.865 -21.693 1.00 96.94 84 VAL A CA 1
ATOM 667 C C . VAL A 1 84 ? 16.230 -4.729 -21.541 1.00 96.94 84 VAL A C 1
ATOM 669 O O . VAL A 1 84 ? 16.888 -4.642 -20.504 1.00 96.94 84 VAL A O 1
ATOM 672 N N . ARG A 1 85 ? 16.326 -3.809 -22.515 1.00 96.38 85 ARG A N 1
ATOM 673 C CA . ARG A 1 85 ? 17.197 -2.625 -22.400 1.00 96.38 85 ARG A CA 1
ATOM 674 C C . ARG A 1 85 ? 16.804 -1.730 -21.225 1.00 96.38 85 ARG A C 1
ATOM 676 O O . ARG A 1 85 ? 17.690 -1.246 -20.532 1.00 96.38 85 ARG A O 1
ATOM 683 N N . ALA A 1 86 ? 15.513 -1.534 -20.962 1.00 94.12 86 ALA A N 1
ATOM 684 C CA . ALA A 1 86 ? 15.029 -0.753 -19.827 1.00 94.12 86 ALA A CA 1
ATOM 685 C C . ALA A 1 86 ? 15.341 -1.425 -18.479 1.00 94.12 86 ALA A C 1
ATOM 687 O O . ALA A 1 86 ? 15.724 -0.733 -17.537 1.00 94.12 86 ALA A O 1
ATOM 688 N N . MET A 1 87 ? 15.229 -2.754 -18.390 1.00 95.25 87 MET A N 1
ATOM 689 C CA . MET A 1 87 ? 15.581 -3.513 -17.186 1.00 95.25 87 MET A CA 1
ATOM 690 C C . MET A 1 87 ? 17.097 -3.523 -16.943 1.00 95.25 87 MET A C 1
ATOM 692 O O . MET A 1 87 ? 17.539 -3.268 -15.826 1.00 95.25 87 MET A O 1
ATOM 696 N N . HIS A 1 88 ? 17.907 -3.730 -17.985 1.00 95.31 88 HIS A N 1
ATOM 697 C CA . HIS A 1 88 ? 19.366 -3.624 -17.896 1.00 95.31 88 HIS A CA 1
ATOM 698 C C . HIS A 1 88 ? 19.800 -2.201 -17.518 1.00 95.31 88 HIS A C 1
ATOM 700 O O . HIS A 1 88 ? 20.642 -2.021 -16.643 1.00 95.31 88 HIS A O 1
ATOM 706 N N . ALA A 1 89 ? 19.194 -1.177 -18.127 1.00 92.62 89 ALA A N 1
ATOM 707 C CA . ALA A 1 89 ? 19.450 0.218 -17.786 1.00 92.62 89 ALA A CA 1
ATOM 708 C C . ALA A 1 89 ? 19.041 0.558 -16.348 1.00 92.62 89 ALA A C 1
ATOM 710 O O . ALA A 1 89 ? 19.687 1.403 -15.750 1.00 92.62 89 ALA A O 1
ATOM 711 N N . ALA A 1 90 ? 18.023 -0.091 -15.771 1.00 92.31 90 ALA A N 1
ATOM 712 C CA . ALA A 1 90 ? 17.792 -0.006 -14.334 1.00 92.31 90 ALA A CA 1
ATOM 713 C C . ALA A 1 90 ? 18.947 -0.686 -13.579 1.00 92.31 90 ALA A C 1
ATOM 715 O O . ALA A 1 90 ? 19.690 -0.019 -12.865 1.00 92.31 90 ALA A O 1
ATOM 716 N N . LEU A 1 91 ? 19.161 -1.991 -13.765 1.00 92.56 91 LEU A N 1
ATOM 717 C CA . LEU A 1 91 ? 20.124 -2.772 -12.976 1.00 92.56 91 LEU A CA 1
ATOM 718 C C . LEU A 1 91 ? 21.553 -2.196 -12.982 1.00 92.56 91 LEU A C 1
ATOM 720 O O . LEU A 1 91 ? 22.149 -2.074 -11.913 1.00 92.56 91 LEU A O 1
ATOM 724 N N . SER A 1 92 ? 22.077 -1.796 -14.144 1.00 92.75 92 SER A N 1
ATOM 725 C CA . SER A 1 92 ? 23.434 -1.243 -14.290 1.00 92.75 92 SER A CA 1
ATOM 726 C C . SER A 1 92 ? 23.588 0.207 -13.831 1.00 92.75 92 SER A C 1
ATOM 728 O O . SER A 1 92 ? 24.713 0.698 -13.738 1.00 92.75 92 SER A O 1
ATOM 730 N N . ASP A 1 93 ? 22.492 0.926 -13.592 1.00 87.25 93 ASP A N 1
ATOM 731 C CA . ASP A 1 93 ? 22.572 2.328 -13.208 1.00 87.25 93 ASP A CA 1
ATOM 732 C C . ASP A 1 93 ? 22.871 2.477 -11.717 1.00 87.25 93 ASP A C 1
ATOM 734 O O . ASP A 1 93 ? 22.011 2.314 -10.848 1.00 87.25 93 ASP A O 1
ATOM 738 N N . HIS A 1 94 ? 24.131 2.794 -11.435 1.00 80.19 94 HIS A N 1
ATOM 739 C CA . HIS A 1 94 ? 24.617 3.126 -10.103 1.00 80.19 94 HIS A CA 1
ATOM 740 C C . HIS A 1 94 ? 24.423 4.613 -9.754 1.00 80.19 94 HIS A C 1
ATOM 742 O O . HIS A 1 94 ? 24.858 5.042 -8.684 1.00 80.19 94 HIS A O 1
ATOM 748 N N . ASP A 1 95 ? 23.781 5.422 -10.608 1.00 79.12 95 ASP A N 1
ATOM 749 C CA . ASP A 1 95 ? 23.567 6.835 -10.313 1.00 79.12 95 ASP A CA 1
ATOM 750 C C . ASP A 1 95 ? 22.494 7.038 -9.230 1.00 79.12 95 ASP A C 1
ATOM 752 O O . ASP A 1 95 ? 21.290 7.148 -9.476 1.00 79.12 95 ASP A O 1
ATOM 756 N N . HIS A 1 96 ? 22.961 7.175 -7.989 1.00 66.69 96 HIS A N 1
ATOM 757 C CA . HIS A 1 96 ? 22.168 7.590 -6.830 1.00 66.69 96 HIS A CA 1
ATOM 758 C C . HIS A 1 96 ? 21.479 8.961 -7.003 1.00 66.69 96 HIS A C 1
ATOM 760 O O . HIS A 1 96 ? 20.703 9.360 -6.141 1.00 66.69 96 HIS A O 1
ATOM 766 N N . ARG A 1 97 ? 21.756 9.710 -8.081 1.00 64.44 97 ARG A N 1
ATOM 767 C CA . ARG A 1 97 ? 21.178 11.034 -8.348 1.00 64.44 97 ARG A CA 1
ATOM 768 C C . ARG A 1 97 ? 19.842 11.002 -9.099 1.00 64.44 97 ARG A C 1
ATOM 770 O O . ARG A 1 97 ? 19.287 12.084 -9.312 1.00 64.44 97 ARG A O 1
ATOM 777 N N . LYS A 1 98 ? 19.340 9.841 -9.534 1.00 78.88 98 LYS A N 1
ATOM 778 C CA . LYS A 1 98 ? 17.999 9.722 -10.135 1.00 78.88 98 LYS A CA 1
ATOM 779 C C . LYS A 1 98 ? 16.944 9.506 -9.054 1.00 78.88 98 LYS A C 1
ATOM 781 O O . LYS A 1 98 ? 17.141 8.683 -8.166 1.00 78.88 98 LYS A O 1
ATOM 786 N N . ALA A 1 99 ? 15.831 10.232 -9.162 1.00 79.19 99 ALA A N 1
ATOM 787 C CA . ALA A 1 99 ? 14.674 10.066 -8.288 1.00 79.19 99 ALA A CA 1
ATOM 788 C C . ALA A 1 99 ? 14.116 8.643 -8.438 1.00 79.19 99 ALA A C 1
ATOM 790 O O . ALA A 1 99 ? 13.719 8.242 -9.535 1.00 79.19 99 ALA A O 1
ATOM 791 N N . ARG A 1 100 ? 14.128 7.872 -7.347 1.00 87.12 100 ARG A N 1
ATOM 792 C CA . ARG A 1 100 ? 13.635 6.487 -7.311 1.00 87.12 100 ARG A CA 1
ATOM 793 C C . ARG A 1 100 ? 12.140 6.428 -7.013 1.00 87.12 100 ARG A C 1
ATOM 795 O O . ARG A 1 100 ? 11.515 5.411 -7.286 1.00 87.12 100 ARG A O 1
ATOM 802 N N . SER A 1 101 ? 11.560 7.512 -6.496 1.00 87.62 101 SER A N 1
ATOM 803 C CA . SER A 1 101 ? 10.144 7.643 -6.141 1.00 87.62 101 SER A CA 1
ATOM 804 C C . SER A 1 101 ? 9.216 7.980 -7.310 1.00 87.62 101 SER A C 1
ATOM 806 O O . SER A 1 101 ? 8.039 8.211 -7.064 1.00 87.62 101 SER A O 1
ATOM 808 N N . ILE A 1 102 ? 9.682 7.976 -8.565 1.00 91.94 102 ILE A N 1
ATOM 809 C CA . ILE A 1 102 ? 8.818 8.182 -9.740 1.00 91.94 102 ILE A CA 1
ATOM 810 C C . ILE A 1 102 ? 8.633 6.876 -10.512 1.00 91.94 102 ILE A C 1
ATOM 812 O O . ILE A 1 102 ? 9.591 6.292 -11.022 1.00 91.94 102 ILE A O 1
ATOM 816 N N . TRP A 1 103 ? 7.376 6.468 -10.676 1.00 94.50 103 TRP A N 1
ATOM 817 C CA . TRP A 1 103 ? 6.971 5.315 -11.474 1.00 94.50 103 TRP A CA 1
ATOM 818 C C . TRP A 1 103 ? 5.821 5.706 -12.407 1.00 94.50 103 TRP A C 1
ATOM 820 O O . TRP A 1 103 ? 4.878 6.370 -11.994 1.00 94.50 103 TRP A O 1
ATOM 830 N N . LYS A 1 104 ? 5.933 5.357 -13.697 1.00 91.25 104 LYS A N 1
ATOM 831 C CA . LYS A 1 104 ? 4.967 5.708 -14.765 1.00 91.25 104 LYS A CA 1
ATOM 832 C C . LYS A 1 104 ? 4.563 7.194 -14.835 1.00 91.25 104 LYS A C 1
ATOM 834 O O . LYS A 1 104 ? 3.470 7.526 -15.270 1.00 91.25 104 LYS A O 1
ATOM 839 N N . GLY A 1 105 ? 5.467 8.098 -14.446 1.00 89.88 105 GLY A N 1
ATOM 840 C CA . GLY A 1 105 ? 5.200 9.542 -14.442 1.00 89.88 105 GLY A CA 1
ATOM 841 C C . GLY A 1 105 ? 4.351 10.025 -13.260 1.00 89.88 105 GLY A C 1
ATOM 842 O O . GLY A 1 105 ? 3.884 11.155 -13.284 1.00 89.88 105 GLY A O 1
ATOM 843 N N . ALA A 1 106 ? 4.176 9.198 -12.230 1.00 91.75 106 ALA A N 1
ATOM 844 C CA . ALA A 1 106 ? 3.518 9.536 -10.973 1.00 91.75 106 ALA A CA 1
ATOM 845 C C . ALA A 1 106 ? 4.441 9.208 -9.780 1.00 91.75 106 ALA A C 1
ATOM 847 O O . ALA A 1 106 ? 5.445 8.502 -9.952 1.00 91.75 106 ALA A O 1
ATOM 848 N N . PRO A 1 107 ? 4.125 9.673 -8.559 1.00 92.31 107 PRO A N 1
ATOM 849 C CA . PRO A 1 107 ? 4.796 9.203 -7.354 1.00 92.31 107 PRO A CA 1
ATOM 850 C C . PRO A 1 107 ? 4.592 7.690 -7.193 1.00 92.31 107 PRO A C 1
ATOM 852 O O . PRO A 1 107 ? 3.504 7.163 -7.421 1.00 92.31 107 PRO A O 1
ATOM 855 N N . ALA A 1 108 ? 5.629 6.965 -6.780 1.00 95.00 108 ALA A N 1
ATOM 856 C CA . ALA A 1 108 ? 5.615 5.506 -6.713 1.00 95.00 108 ALA A CA 1
ATOM 857 C C . ALA A 1 108 ? 4.540 4.980 -5.748 1.00 95.00 108 ALA A C 1
ATOM 859 O O . ALA A 1 108 ? 3.931 3.949 -6.019 1.00 95.00 108 ALA A O 1
ATOM 860 N N . CYS A 1 109 ? 4.253 5.711 -4.665 1.00 95.25 109 CYS A N 1
ATOM 861 C CA . CYS A 1 109 ? 3.136 5.399 -3.775 1.00 95.25 109 CYS A CA 1
ATOM 862 C C . CYS A 1 109 ? 1.782 5.467 -4.488 1.00 95.25 109 CYS A C 1
ATOM 864 O O . CYS A 1 109 ? 0.975 4.562 -4.304 1.00 95.25 109 CYS A O 1
ATOM 866 N N . ASP A 1 110 ? 1.551 6.473 -5.334 1.00 94.44 110 ASP A N 1
ATOM 867 C CA . ASP A 1 110 ? 0.300 6.620 -6.085 1.00 94.44 110 ASP A CA 1
ATOM 868 C C . ASP A 1 110 ? 0.182 5.581 -7.201 1.00 94.44 110 ASP A C 1
ATOM 870 O O . ASP A 1 110 ? -0.889 5.006 -7.395 1.00 94.44 110 ASP A O 1
ATOM 874 N N . GLY A 1 111 ? 1.290 5.268 -7.881 1.00 95.31 111 GLY A N 1
ATOM 875 C CA . GLY A 1 111 ? 1.348 4.186 -8.866 1.00 95.31 111 GLY A CA 1
ATOM 876 C C . GLY A 1 111 ? 1.022 2.824 -8.246 1.00 95.31 111 GLY A C 1
ATOM 877 O O . GLY A 1 111 ? 0.142 2.117 -8.732 1.00 95.31 111 GLY A O 1
ATOM 878 N N . VAL A 1 112 ? 1.661 2.471 -7.124 1.00 97.06 112 VAL A N 1
ATOM 879 C CA . VAL A 1 112 ? 1.398 1.198 -6.426 1.00 97.06 112 VAL A CA 1
ATOM 880 C C . VAL A 1 112 ? 0.005 1.166 -5.800 1.00 97.06 112 VAL A C 1
ATOM 882 O O . VAL A 1 112 ? -0.669 0.141 -5.881 1.00 97.06 112 VAL A O 1
ATOM 885 N N . ARG A 1 113 ? -0.483 2.285 -5.254 1.00 96.62 113 ARG A N 1
ATOM 886 C CA . ARG A 1 113 ? -1.870 2.414 -4.790 1.00 96.62 113 ARG A CA 1
ATOM 887 C C . ARG A 1 113 ? -2.874 2.211 -5.920 1.00 96.62 113 ARG A C 1
ATOM 889 O O . ARG A 1 113 ? -3.866 1.514 -5.723 1.00 96.62 113 ARG A O 1
ATOM 896 N N . THR A 1 114 ? -2.611 2.766 -7.100 1.00 95.62 114 THR A N 1
ATOM 897 C CA . THR A 1 114 ? -3.451 2.560 -8.287 1.00 95.62 114 THR A CA 1
ATOM 898 C C . THR A 1 114 ? -3.474 1.084 -8.671 1.00 95.62 114 THR A C 1
ATOM 900 O O . THR A 1 114 ? -4.556 0.511 -8.741 1.00 95.62 114 THR A O 1
ATOM 903 N N . VAL A 1 115 ? -2.310 0.431 -8.775 1.00 95.56 115 VAL A N 1
ATOM 904 C CA . VAL A 1 115 ? -2.211 -1.013 -9.064 1.00 95.56 115 VAL A CA 1
ATOM 905 C C . VAL A 1 115 ? -2.954 -1.864 -8.028 1.00 95.56 115 VAL A C 1
ATOM 907 O O . VAL A 1 115 ? -3.714 -2.749 -8.412 1.00 95.56 115 VAL A O 1
ATOM 910 N N . PHE A 1 116 ? -2.800 -1.591 -6.727 1.00 97.38 116 PHE A N 1
ATOM 911 C CA . PHE A 1 116 ? -3.508 -2.333 -5.675 1.00 97.38 116 PHE A CA 1
ATOM 912 C C . PHE A 1 116 ? -5.031 -2.160 -5.799 1.00 97.38 116 PHE A C 1
ATOM 914 O O . PHE A 1 116 ? -5.779 -3.134 -5.731 1.00 97.38 116 PHE A O 1
ATOM 921 N N . ARG A 1 117 ? -5.510 -0.932 -6.039 1.00 96.69 117 ARG A N 1
ATOM 922 C CA . ARG A 1 117 ? -6.942 -0.641 -6.217 1.00 96.69 117 ARG A CA 1
ATOM 923 C C . ARG A 1 117 ? -7.513 -1.263 -7.493 1.00 96.69 117 ARG A C 1
ATOM 925 O O . ARG A 1 117 ? -8.600 -1.829 -7.441 1.00 96.69 117 ARG A O 1
ATOM 932 N N . GLU A 1 118 ? -6.807 -1.187 -8.618 1.00 94.69 118 GLU A N 1
ATOM 933 C CA . GLU A 1 118 ? -7.212 -1.816 -9.884 1.00 94.69 118 GLU A CA 1
ATOM 934 C C . GLU A 1 118 ? -7.285 -3.340 -9.762 1.00 94.69 118 GLU A C 1
ATOM 936 O O . GLU A 1 118 ? -8.227 -3.952 -10.258 1.00 94.69 118 GLU A O 1
ATOM 941 N N . LEU A 1 119 ? -6.338 -3.945 -9.044 1.00 95.19 119 LEU A N 1
ATOM 942 C CA . LEU A 1 119 ? -6.313 -5.374 -8.749 1.00 95.19 119 LEU A CA 1
ATOM 943 C C . LEU A 1 119 ? -7.525 -5.785 -7.900 1.00 95.19 119 LEU A C 1
ATOM 945 O O . LEU A 1 119 ? -8.266 -6.679 -8.301 1.00 95.19 119 LEU A O 1
ATOM 949 N N . ILE A 1 120 ? -7.797 -5.094 -6.786 1.00 96.31 120 ILE A N 1
ATOM 950 C CA . ILE A 1 120 ? -8.967 -5.372 -5.933 1.00 96.31 120 ILE A CA 1
ATOM 951 C C . ILE A 1 120 ? -10.284 -5.184 -6.709 1.00 96.31 120 ILE A C 1
ATOM 953 O O . ILE A 1 120 ? -11.124 -6.081 -6.730 1.00 96.31 120 ILE A O 1
ATOM 957 N N . LEU A 1 121 ? -10.471 -4.035 -7.368 1.00 95.50 121 LEU A N 1
ATOM 958 C CA . LEU A 1 121 ? -11.735 -3.652 -8.022 1.00 95.50 121 LEU A CA 1
ATOM 959 C C . LEU A 1 121 ? -11.937 -4.270 -9.419 1.00 95.50 121 LEU A C 1
ATOM 961 O O . LEU A 1 121 ? -13.027 -4.137 -9.994 1.00 95.50 121 LEU A O 1
ATOM 965 N N . GLY A 1 122 ? -10.887 -4.873 -9.982 1.00 92.81 122 GLY A N 1
ATOM 966 C CA . GLY A 1 122 ? -10.898 -5.640 -11.226 1.00 92.81 122 GLY A CA 1
ATOM 967 C C . GLY A 1 122 ? -11.135 -7.130 -10.983 1.00 92.81 122 GLY A C 1
ATOM 968 O O . GLY A 1 122 ? -11.976 -7.719 -11.657 1.00 92.81 122 GLY A O 1
ATOM 969 N N . ASN A 1 123 ? -10.460 -7.720 -9.990 1.00 94.06 123 ASN A N 1
ATOM 970 C CA . ASN A 1 123 ? -10.629 -9.132 -9.630 1.00 94.06 123 ASN A CA 1
ATOM 971 C C . ASN A 1 123 ? -11.938 -9.373 -8.850 1.00 94.06 123 ASN A C 1
ATOM 973 O O . ASN A 1 123 ? -12.593 -10.391 -9.061 1.00 94.06 123 ASN A O 1
ATOM 977 N N . TRP A 1 124 ? -12.361 -8.425 -8.001 1.00 95.69 124 TRP A N 1
ATOM 978 C CA . TRP A 1 124 ? -13.622 -8.484 -7.248 1.00 95.69 124 TRP A CA 1
ATOM 979 C C . TRP A 1 124 ? -14.461 -7.213 -7.466 1.00 95.69 124 TRP A C 1
ATOM 981 O O . TRP A 1 124 ? -14.446 -6.303 -6.634 1.00 95.69 124 TRP A O 1
ATOM 991 N N . PRO A 1 125 ? -15.244 -7.123 -8.560 1.00 95.62 125 PRO A N 1
ATOM 992 C CA . PRO A 1 125 ? -16.051 -5.937 -8.861 1.00 95.62 125 PRO A CA 1
ATOM 993 C C . PRO A 1 125 ? -17.034 -5.521 -7.753 1.00 95.62 125 PRO A C 1
ATOM 995 O O . PRO A 1 125 ? -17.297 -4.331 -7.606 1.00 95.62 125 PRO A O 1
ATOM 998 N N . SER A 1 126 ? -17.513 -6.462 -6.930 1.00 96.88 126 SER A N 1
ATOM 999 C CA . SER A 1 126 ? -18.362 -6.195 -5.755 1.00 96.88 126 SER A CA 1
ATOM 1000 C C . SER A 1 126 ? -17.677 -5.363 -4.659 1.00 96.88 126 SER A C 1
ATOM 1002 O O . SER A 1 126 ? -18.353 -4.755 -3.833 1.00 96.88 126 SER A O 1
ATOM 1004 N N . MET A 1 127 ? -16.343 -5.256 -4.663 1.00 97.44 127 MET A N 1
ATOM 1005 C CA . MET A 1 127 ? -15.597 -4.383 -3.742 1.00 97.44 127 MET A CA 1
ATOM 1006 C C . MET A 1 127 ? -15.837 -2.885 -4.000 1.00 97.44 127 MET A C 1
ATOM 1008 O O . MET A 1 127 ? -15.443 -2.055 -3.180 1.00 97.44 127 MET A O 1
ATOM 1012 N N . ARG A 1 128 ? -16.498 -2.529 -5.113 1.00 96.81 128 ARG A N 1
ATOM 1013 C CA . ARG A 1 128 ? -16.958 -1.162 -5.416 1.00 96.81 128 ARG A CA 1
ATOM 1014 C C . ARG A 1 128 ? -18.112 -0.717 -4.518 1.00 96.81 128 ARG A C 1
ATOM 1016 O O . ARG A 1 128 ? -18.218 0.471 -4.229 1.00 96.81 128 ARG A O 1
ATOM 1023 N N . ASP A 1 129 ? -18.937 -1.662 -4.069 1.00 97.88 129 ASP A N 1
ATOM 1024 C CA . ASP A 1 129 ? -20.118 -1.404 -3.236 1.00 97.88 129 ASP A CA 1
ATOM 1025 C C . ASP A 1 129 ? -19.798 -1.449 -1.729 1.00 97.88 129 ASP A C 1
ATOM 1027 O O . ASP A 1 129 ? -20.589 -0.996 -0.896 1.00 97.88 129 ASP A O 1
ATOM 1031 N N . VAL A 1 130 ? -18.616 -1.967 -1.370 1.00 98.06 130 VAL A N 1
ATOM 1032 C CA . VAL A 1 130 ? -18.109 -2.013 0.006 1.00 98.06 130 VAL A CA 1
ATOM 1033 C C . VAL A 1 130 ? -17.845 -0.594 0.512 1.00 98.06 130 VAL A C 1
ATOM 1035 O O . VAL A 1 130 ? -17.088 0.175 -0.080 1.00 98.06 130 VAL A O 1
ATOM 1038 N N . ARG A 1 131 ? -18.461 -0.250 1.645 1.00 98.12 131 ARG A N 1
ATOM 1039 C CA . ARG A 1 131 ? -18.313 1.053 2.306 1.00 98.12 131 ARG A CA 1
ATOM 1040 C C . ARG A 1 131 ? -17.300 0.969 3.443 1.00 98.12 131 ARG A C 1
ATOM 1042 O O . ARG A 1 131 ? -17.230 -0.041 4.139 1.00 98.12 131 ARG A O 1
ATOM 1049 N N . ALA A 1 132 ? -16.565 2.055 3.668 1.00 97.69 132 ALA A N 1
ATOM 1050 C CA . ALA A 1 132 ? -15.736 2.193 4.860 1.00 97.69 132 ALA A CA 1
ATOM 1051 C C . ALA A 1 132 ? -16.626 2.232 6.126 1.00 97.69 132 ALA A C 1
ATOM 1053 O O . ALA A 1 132 ? -17.630 2.947 6.118 1.00 97.69 132 ALA A O 1
ATOM 1054 N N . PRO A 1 133 ? -16.278 1.510 7.208 1.00 97.75 133 PRO A N 1
ATOM 1055 C CA . PRO A 1 133 ? -17.044 1.488 8.459 1.00 97.75 133 PRO A CA 1
ATOM 1056 C C . PRO A 1 133 ? -16.884 2.768 9.293 1.00 97.75 133 PRO A C 1
ATOM 1058 O O . PRO A 1 133 ? -17.685 3.032 10.186 1.00 97.75 133 PRO A O 1
ATOM 1061 N N . ALA A 1 134 ? -15.856 3.563 8.996 1.00 95.75 134 ALA A N 1
ATOM 1062 C CA . ALA A 1 134 ? -15.579 4.856 9.598 1.00 95.75 134 ALA A CA 1
ATOM 1063 C C . ALA A 1 134 ? -15.068 5.831 8.529 1.00 95.75 134 ALA A C 1
ATOM 1065 O O . ALA A 1 134 ? -14.531 5.419 7.495 1.00 95.75 134 ALA A O 1
ATOM 1066 N N . HIS A 1 135 ? -15.224 7.125 8.784 1.00 94.94 135 HIS A N 1
ATOM 1067 C CA . HIS A 1 135 ? -14.838 8.198 7.876 1.00 94.94 135 HIS A CA 1
ATOM 1068 C C . HIS A 1 135 ? -13.672 9.014 8.433 1.00 94.94 135 HIS A C 1
ATOM 1070 O O . HIS A 1 135 ? -13.627 9.349 9.614 1.00 94.94 135 HIS A O 1
ATOM 1076 N N . ALA A 1 136 ? -12.727 9.371 7.565 1.00 93.00 136 ALA A N 1
ATOM 1077 C CA . ALA A 1 136 ? -11.652 10.277 7.936 1.00 93.00 136 ALA A CA 1
ATOM 1078 C C . ALA A 1 136 ? -12.228 11.668 8.224 1.00 93.00 136 ALA A C 1
ATOM 1080 O O . ALA A 1 136 ? -13.014 12.208 7.442 1.00 93.00 136 ALA A O 1
ATOM 1081 N N . VAL A 1 137 ? -11.833 12.238 9.357 1.00 90.06 137 VAL A N 1
ATOM 1082 C CA . VAL A 1 137 ? -12.325 13.527 9.850 1.00 90.06 137 VAL A CA 1
ATOM 1083 C C . VAL A 1 137 ? -11.488 14.686 9.293 1.00 90.06 137 VAL A C 1
ATOM 1085 O O . VAL A 1 137 ? -12.016 15.781 9.090 1.00 90.06 137 VAL A O 1
ATOM 1088 N N . ARG A 1 138 ? -10.199 14.439 9.023 1.00 82.25 138 ARG A N 1
ATOM 1089 C CA . ARG A 1 138 ? -9.304 15.316 8.252 1.00 82.25 138 ARG A CA 1
ATOM 1090 C C . ARG A 1 138 ? -9.289 14.906 6.778 1.00 82.25 138 ARG A C 1
ATOM 1092 O O . ARG A 1 138 ? -9.252 13.714 6.468 1.00 82.25 138 ARG A O 1
ATOM 1099 N N . ARG A 1 139 ? -9.279 15.887 5.870 1.00 72.50 139 ARG A N 1
ATOM 1100 C CA . ARG A 1 139 ? -9.109 15.679 4.421 1.00 72.50 139 ARG A CA 1
ATOM 1101 C C . ARG A 1 139 ? -7.677 16.039 3.999 1.00 72.50 139 ARG A C 1
ATOM 1103 O O . ARG A 1 139 ? -7.174 17.046 4.482 1.00 72.50 139 ARG A O 1
ATOM 1110 N N . PRO A 1 140 ? -7.039 15.295 3.072 1.00 64.38 140 PRO A N 1
ATOM 1111 C CA . PRO A 1 140 ? -5.635 15.532 2.711 1.00 64.38 140 PRO A CA 1
ATOM 1112 C C . PRO A 1 140 ? -5.315 16.891 2.074 1.00 64.38 140 PRO A C 1
ATOM 1114 O O . PRO A 1 140 ? -4.151 17.249 2.019 1.00 64.38 140 PRO A O 1
ATOM 1117 N N . ALA A 1 141 ? -6.308 17.608 1.538 1.00 57.59 141 ALA A N 1
ATOM 1118 C CA . ALA A 1 141 ? -6.093 18.782 0.683 1.00 57.59 141 ALA A CA 1
ATOM 1119 C C . ALA A 1 141 ? -6.294 20.141 1.382 1.00 57.59 141 ALA A C 1
ATOM 1121 O O . ALA A 1 141 ? -6.146 21.176 0.740 1.00 57.59 141 ALA A O 1
ATOM 1122 N N . GLU A 1 142 ? -6.691 20.152 2.657 1.00 52.69 142 GLU A N 1
ATOM 1123 C CA . GLU A 1 142 ? -7.077 21.379 3.380 1.00 52.69 142 GLU A CA 1
ATOM 1124 C C . GLU A 1 142 ? -6.094 21.751 4.506 1.00 52.69 142 GLU A C 1
ATOM 1126 O O . GLU A 1 142 ? -6.220 22.826 5.084 1.00 52.69 142 GLU A O 1
ATOM 1131 N N . ASP A 1 143 ? -5.123 20.882 4.821 1.00 50.78 143 ASP A N 1
ATOM 1132 C CA . ASP A 1 143 ? -4.357 20.930 6.077 1.00 50.78 143 ASP A CA 1
ATOM 1133 C C . ASP A 1 143 ? -2.864 20.569 5.861 1.00 50.78 143 ASP A C 1
ATOM 1135 O O . ASP A 1 143 ? -2.283 19.781 6.605 1.00 50.78 143 ASP A O 1
ATOM 1139 N N . ASP A 1 144 ? -2.217 21.164 4.843 1.00 48.75 144 ASP A N 1
ATOM 1140 C CA . ASP A 1 144 ? -0.759 21.074 4.552 1.00 48.75 144 ASP A CA 1
ATOM 1141 C C . ASP A 1 144 ? 0.130 21.762 5.633 1.00 48.75 144 ASP A C 1
ATOM 1143 O O . ASP A 1 144 ? 1.253 22.215 5.388 1.00 48.75 144 ASP A O 1
ATOM 1147 N N . GLY A 1 145 ? -0.374 21.871 6.866 1.00 46.41 145 GLY A N 1
ATOM 1148 C CA . GLY A 1 145 ? 0.315 22.457 8.010 1.00 46.41 145 GLY A CA 1
ATOM 1149 C C . GLY A 1 145 ? 1.469 21.568 8.505 1.00 46.41 145 GLY A C 1
ATOM 1150 O O . GLY A 1 145 ? 1.250 20.400 8.830 1.00 46.41 145 GLY A O 1
ATOM 1151 N N . PRO A 1 146 ? 2.704 22.087 8.643 1.00 41.31 146 PRO A N 1
ATOM 1152 C CA . PRO A 1 146 ? 3.879 21.277 8.965 1.00 41.31 146 PRO A CA 1
ATOM 1153 C C . PRO A 1 146 ? 4.024 20.990 10.474 1.00 41.31 146 PRO A C 1
ATOM 1155 O O . PRO A 1 146 ? 5.051 21.311 11.072 1.00 41.31 146 PRO A O 1
ATOM 1158 N N . PHE A 1 147 ? 3.024 20.365 11.108 1.00 44.00 147 PHE A N 1
ATOM 1159 C CA . PHE A 1 147 ? 3.111 19.916 12.506 1.00 44.00 147 PHE A CA 1
ATOM 1160 C C . PHE A 1 147 ? 2.604 18.482 12.698 1.00 44.00 147 PHE A C 1
ATOM 1162 O O . PHE A 1 147 ? 1.498 18.127 12.310 1.00 44.00 147 PHE A O 1
ATOM 1169 N N . ALA A 1 148 ? 3.452 17.638 13.295 1.00 52.75 148 ALA A N 1
ATOM 1170 C CA . ALA A 1 148 ? 3.267 16.189 13.342 1.00 52.75 148 ALA A CA 1
ATOM 1171 C C . ALA A 1 148 ? 2.354 15.738 14.510 1.00 52.75 148 ALA A C 1
ATOM 1173 O O . ALA A 1 148 ? 2.808 15.737 15.660 1.00 52.75 148 ALA A O 1
ATOM 1174 N N . PRO A 1 149 ? 1.122 15.248 14.249 1.00 53.94 149 PRO A N 1
ATOM 1175 C CA . PRO A 1 149 ? 0.169 14.870 15.302 1.00 53.94 149 PRO A CA 1
ATOM 1176 C C . PRO A 1 149 ? 0.568 13.599 16.073 1.00 53.94 149 PRO A C 1
ATOM 1178 O O . PRO A 1 149 ? 0.012 13.320 17.133 1.00 53.94 149 PRO A O 1
ATOM 1181 N N . PHE A 1 150 ? 1.553 12.833 15.587 1.00 53.72 150 PHE A N 1
ATOM 1182 C CA . PHE A 1 150 ? 2.002 11.582 16.211 1.00 53.72 150 PHE A CA 1
ATOM 1183 C C . PHE A 1 150 ? 2.465 11.765 17.667 1.00 53.72 150 PHE A C 1
ATOM 1185 O O . PHE A 1 150 ? 2.297 10.871 18.495 1.00 53.72 150 PHE A O 1
ATOM 1192 N N . ARG A 1 151 ? 3.021 12.941 17.997 1.00 53.12 151 ARG A N 1
ATOM 1193 C CA . ARG A 1 151 ? 3.461 13.264 19.362 1.00 53.12 151 ARG A CA 1
ATOM 1194 C C . ARG A 1 151 ? 2.288 13.509 20.317 1.00 53.12 151 ARG A C 1
ATOM 1196 O O . ARG A 1 151 ? 2.404 13.161 21.485 1.00 53.12 151 ARG A O 1
ATOM 1203 N N . GLU A 1 152 ? 1.183 14.065 19.825 1.00 54.91 152 GLU A N 1
ATOM 1204 C CA . GLU A 1 152 ? -0.026 14.334 20.617 1.00 54.91 152 GLU A CA 1
ATOM 1205 C C . GLU A 1 152 ? -0.834 13.048 20.845 1.00 54.91 152 GLU A C 1
ATOM 1207 O O . GLU A 1 152 ? -1.236 12.763 21.970 1.00 54.91 152 GLU A O 1
ATOM 1212 N N . VAL A 1 153 ? -0.997 12.217 19.807 1.00 57.94 153 VAL A N 1
ATOM 1213 C CA . VAL A 1 153 ? -1.719 10.931 19.900 1.00 57.94 153 VAL A CA 1
ATOM 1214 C C . VAL A 1 153 ? -1.045 9.971 20.890 1.00 57.94 153 VAL A C 1
ATOM 1216 O O . VAL A 1 153 ? -1.719 9.334 21.694 1.00 57.94 153 VAL A O 1
ATOM 1219 N N . ALA A 1 154 ? 0.291 9.902 20.899 1.00 58.22 154 ALA A N 1
ATOM 1220 C CA . ALA A 1 154 ? 1.024 9.097 21.880 1.00 58.22 154 ALA A CA 1
ATOM 1221 C C . ALA A 1 154 ? 0.825 9.587 23.333 1.00 58.22 154 ALA A C 1
ATOM 1223 O O . ALA A 1 154 ? 0.906 8.795 24.275 1.00 58.22 154 ALA A O 1
ATOM 1224 N N . GLN A 1 155 ? 0.554 10.883 23.526 1.00 57.88 155 GLN A N 1
ATOM 1225 C CA . GLN A 1 155 ? 0.302 11.471 24.842 1.00 57.88 155 GLN A CA 1
ATOM 1226 C C . GLN A 1 155 ? -1.140 11.232 25.313 1.00 57.88 155 GLN A C 1
ATOM 1228 O O . GLN A 1 155 ? -1.322 10.866 26.473 1.00 57.88 155 GLN A O 1
ATOM 1233 N N . SER A 1 156 ? -2.147 11.352 24.439 1.00 52.28 156 SER A N 1
ATOM 1234 C CA . SER A 1 156 ? -3.558 11.166 24.822 1.00 52.28 156 SER A CA 1
ATOM 1235 C C . SER A 1 156 ? -3.910 9.716 25.181 1.00 52.28 156 SER A C 1
ATOM 1237 O O . SER A 1 156 ? -4.603 9.483 26.171 1.00 52.28 156 SER A O 1
ATOM 1239 N N . ILE A 1 157 ? -3.361 8.728 24.460 1.00 55.97 157 ILE A N 1
ATOM 1240 C CA . ILE A 1 157 ? -3.555 7.293 24.765 1.00 55.97 157 ILE A CA 1
ATOM 1241 C C . ILE A 1 157 ? -3.075 6.946 26.190 1.00 55.97 157 ILE A C 1
ATOM 1243 O O . ILE A 1 157 ? -3.588 6.023 26.815 1.00 55.97 157 ILE A O 1
ATOM 1247 N N . SER A 1 158 ? -2.128 7.712 26.740 1.00 49.81 158 SER A N 1
ATOM 1248 C CA . SER A 1 158 ? -1.549 7.461 28.065 1.00 49.81 158 SER A CA 1
ATOM 1249 C C . SER A 1 158 ? -2.375 8.012 29.243 1.00 49.81 158 SER A C 1
ATOM 1251 O O . SER A 1 158 ? -2.002 7.760 30.387 1.00 49.81 158 SER A O 1
ATOM 1253 N N . GLN A 1 159 ? -3.440 8.792 29.004 1.00 46.22 159 GLN A N 1
ATOM 1254 C CA . GLN A 1 159 ? -4.118 9.581 30.055 1.00 46.22 159 GLN A CA 1
ATOM 1255 C C . GLN A 1 159 ? -5.584 9.190 30.328 1.00 46.22 159 GLN A C 1
ATOM 1257 O O . GLN A 1 159 ? -6.112 9.519 31.390 1.00 46.22 159 GLN A O 1
ATOM 1262 N N . SER A 1 160 ? -6.240 8.446 29.433 1.00 40.62 160 SER A N 1
ATOM 1263 C CA . SER A 1 160 ? -7.673 8.124 29.545 1.00 40.62 160 SER A CA 1
ATOM 1264 C C . SER A 1 160 ? -7.972 6.925 30.467 1.00 40.62 160 SER A C 1
ATOM 1266 O O . SER A 1 160 ? -8.293 5.829 30.011 1.00 40.62 160 SER A O 1
ATOM 1268 N N . VAL A 1 161 ? -7.914 7.134 31.791 1.00 41.25 161 VAL A N 1
ATOM 1269 C CA . VAL A 1 161 ? -8.421 6.173 32.794 1.00 41.25 161 VAL A CA 1
ATOM 1270 C C . VAL A 1 161 ? -9.167 6.899 33.931 1.00 41.25 161 VAL A C 1
ATOM 1272 O O . VAL A 1 161 ? -8.533 7.542 34.763 1.00 41.25 161 VAL A O 1
ATOM 1275 N N . SER A 1 162 ? -10.492 6.671 34.031 1.00 35.59 162 SER A N 1
ATOM 1276 C CA . SER A 1 162 ? -11.444 7.023 35.129 1.00 35.59 162 SER A CA 1
ATOM 1277 C C . SER A 1 162 ? -12.349 8.268 34.956 1.00 35.59 162 SER A C 1
ATOM 1279 O O . SER A 1 162 ? -11.902 9.380 35.219 1.00 35.59 162 SER A O 1
ATOM 1281 N N . SER A 1 163 ? -13.656 8.076 34.672 1.00 35.50 163 SER A N 1
ATOM 1282 C CA . SER A 1 163 ? -14.829 8.779 35.289 1.00 35.50 163 SER A CA 1
ATOM 1283 C C . SER A 1 163 ? -16.181 8.468 34.582 1.00 35.50 163 SER A C 1
ATOM 1285 O O . SER A 1 163 ? -16.152 8.051 33.426 1.00 35.50 163 SER A O 1
ATOM 1287 N N . PRO A 1 164 ? -17.367 8.645 35.229 1.00 35.56 164 PRO A N 1
ATOM 1288 C CA . PRO A 1 164 ? -18.669 8.213 34.685 1.00 35.56 164 PRO A CA 1
ATOM 1289 C C . PRO A 1 164 ? -19.658 9.311 34.193 1.00 35.56 164 PRO A C 1
ATOM 1291 O O . PRO A 1 164 ? -19.727 10.425 34.703 1.00 35.56 164 PRO A O 1
ATOM 1294 N N . SER A 1 165 ? -20.488 8.883 33.233 1.00 34.72 165 SER A N 1
ATOM 1295 C CA . SER A 1 165 ? -21.506 9.515 32.358 1.00 34.72 165 SER A CA 1
ATOM 1296 C C . SER A 1 165 ? -22.635 10.422 32.909 1.00 34.72 165 SER A C 1
ATOM 1298 O O . SER A 1 165 ? -23.110 10.231 34.027 1.00 34.72 165 SER A O 1
ATOM 1300 N N . ARG A 1 166 ? -23.211 11.267 32.014 1.00 35.94 166 ARG A N 1
ATOM 1301 C CA . ARG A 1 166 ? -24.641 11.719 31.948 1.00 35.94 166 ARG A CA 1
ATOM 1302 C C . ARG A 1 166 ? -25.034 12.265 30.535 1.00 35.94 166 ARG A C 1
ATOM 1304 O O . ARG A 1 166 ? -24.204 12.235 29.637 1.00 35.94 166 ARG A O 1
ATOM 1311 N N . HIS A 1 167 ? -26.311 12.631 30.313 1.00 41.00 167 HIS A N 1
ATOM 1312 C CA . HIS A 1 167 ? -27.082 12.529 29.032 1.00 41.00 167 HIS A CA 1
ATOM 1313 C C . HIS A 1 167 ? -27.269 13.835 28.157 1.00 41.00 167 HIS A C 1
ATOM 1315 O O . HIS A 1 167 ? -26.792 14.881 28.591 1.00 41.00 167 HIS A O 1
ATOM 1321 N N . PRO A 1 168 ? -27.886 13.811 26.926 1.00 55.50 168 PRO A N 1
ATOM 1322 C CA . PRO A 1 168 ? -27.360 14.534 25.728 1.00 55.50 168 PRO A CA 1
ATOM 1323 C C . PRO A 1 168 ? -28.334 15.400 24.853 1.00 55.50 168 PRO A C 1
ATOM 1325 O O . PRO A 1 168 ? -29.542 15.364 25.078 1.00 55.50 168 PRO A O 1
ATOM 1328 N N . GLN A 1 169 ? -27.796 16.076 23.798 1.00 40.00 169 GLN A N 1
ATOM 1329 C CA . GLN A 1 169 ? -28.357 16.388 22.430 1.00 40.00 169 GLN A CA 1
ATOM 1330 C C . GLN A 1 169 ? -27.476 17.425 21.648 1.00 40.00 169 GLN A C 1
ATOM 1332 O O . GLN A 1 169 ? -26.883 18.278 22.298 1.00 40.00 169 GLN A O 1
ATOM 1337 N N . GLY A 1 170 ? -27.371 17.519 20.298 1.00 40.84 170 GLY A N 1
ATOM 1338 C CA . GLY A 1 170 ? -27.402 16.490 19.226 1.00 40.84 170 GLY A CA 1
ATOM 1339 C C . GLY A 1 170 ? -28.143 16.803 17.884 1.00 40.84 170 GLY A C 1
ATOM 1340 O O . GLY A 1 170 ? -29.324 16.485 17.832 1.00 40.84 170 GLY A O 1
ATOM 1341 N N . GLN A 1 171 ? -27.495 17.287 16.783 1.00 40.97 171 GLN A N 1
ATOM 1342 C CA . GLN A 1 171 ? -27.928 17.087 15.350 1.00 40.97 171 GLN A CA 1
ATOM 1343 C C . GLN A 1 171 ? -26.890 17.518 14.237 1.00 40.97 171 GLN A C 1
ATOM 1345 O O . GLN A 1 171 ? -26.069 18.388 14.525 1.00 40.97 171 GLN A O 1
ATOM 1350 N N . PRO A 1 172 ? -26.902 16.964 12.981 1.00 47.47 172 PRO A N 1
ATOM 1351 C CA . PRO A 1 172 ? -25.889 17.212 11.912 1.00 47.47 172 PRO A CA 1
ATOM 1352 C C . PRO A 1 172 ? -26.412 17.643 10.497 1.00 47.47 172 PRO A C 1
ATOM 1354 O O . PRO A 1 172 ? -27.608 17.562 10.225 1.00 47.47 172 PRO A O 1
ATOM 1357 N N . GLN A 1 173 ? -25.518 18.006 9.547 1.00 39.62 173 GLN A N 1
ATOM 1358 C CA . GLN A 1 173 ? -25.815 18.199 8.096 1.00 39.62 173 GLN A CA 1
ATOM 1359 C C . GLN A 1 173 ? -24.687 17.707 7.141 1.00 39.62 173 GLN A C 1
ATOM 1361 O O . GLN A 1 173 ? -23.576 17.426 7.584 1.00 39.62 173 GLN A O 1
ATOM 1366 N N . ALA A 1 174 ? -24.993 17.551 5.838 1.00 38.84 174 ALA A N 1
ATOM 1367 C CA . ALA A 1 174 ? -24.284 16.676 4.879 1.00 38.84 174 ALA A CA 1
ATOM 1368 C C . ALA A 1 174 ? -23.635 17.374 3.651 1.00 38.84 174 ALA A C 1
ATOM 1370 O O . ALA A 1 174 ? -23.954 18.514 3.324 1.00 38.84 174 ALA A O 1
ATOM 1371 N N . ALA A 1 175 ? -22.768 16.648 2.922 1.00 39.72 175 ALA A N 1
ATOM 1372 C CA . ALA A 1 175 ? -22.034 17.114 1.730 1.00 39.72 175 ALA A CA 1
ATOM 1373 C C . ALA A 1 175 ? -22.324 16.282 0.455 1.00 39.72 175 ALA A C 1
ATOM 1375 O O . ALA A 1 175 ? -22.718 15.120 0.537 1.00 39.72 175 ALA A O 1
ATOM 1376 N N . ARG A 1 176 ? -22.108 16.875 -0.734 1.00 41.03 176 ARG A N 1
ATOM 1377 C CA . ARG A 1 176 ? -22.344 16.270 -2.067 1.00 41.03 176 ARG A CA 1
ATOM 1378 C C . ARG A 1 176 ? -21.034 15.890 -2.779 1.00 41.03 176 ARG A C 1
ATOM 1380 O O . ARG A 1 176 ? -20.042 16.597 -2.645 1.00 41.03 176 ARG A O 1
ATOM 1387 N N . HIS A 1 177 ? -21.076 14.845 -3.611 1.00 39.25 177 HIS A N 1
ATOM 1388 C CA . HIS A 1 177 ? -20.019 14.464 -4.562 1.00 39.25 177 HIS A CA 1
ATOM 1389 C C . HIS A 1 177 ? -20.623 14.005 -5.904 1.00 39.25 177 HIS A C 1
ATOM 1391 O O . HIS A 1 177 ? -21.721 13.451 -5.926 1.00 39.25 177 HIS A O 1
ATOM 1397 N N . THR A 1 178 ? -19.884 14.184 -7.005 1.00 41.78 178 THR A N 1
ATOM 1398 C CA . THR A 1 178 ? -20.194 13.669 -8.355 1.00 41.78 178 THR A CA 1
ATOM 1399 C C . THR A 1 178 ? -18.937 13.060 -8.998 1.00 41.78 178 THR A C 1
ATOM 1401 O O . THR A 1 178 ? -17.919 13.752 -9.048 1.00 41.78 178 THR A O 1
ATOM 1404 N N . PRO A 1 179 ? -18.973 11.812 -9.508 1.00 41.81 179 PRO A N 1
ATOM 1405 C CA . PRO A 1 179 ? -17.868 11.205 -10.259 1.00 41.81 179 PRO A CA 1
ATOM 1406 C C . PRO A 1 179 ? -18.156 11.098 -11.777 1.00 41.81 179 PRO A C 1
ATOM 1408 O O . PRO A 1 179 ? -19.317 10.942 -12.163 1.00 41.81 179 PRO A O 1
ATOM 1411 N N . PRO A 1 180 ? -17.131 11.119 -12.654 1.00 51.53 180 PRO A N 1
ATOM 1412 C CA . PRO A 1 180 ? -17.296 10.867 -14.084 1.00 51.53 180 PRO A CA 1
ATOM 1413 C C . PRO A 1 180 ? -17.070 9.394 -14.493 1.00 51.53 180 PRO A C 1
ATOM 1415 O O . PRO A 1 180 ? -16.130 8.744 -14.051 1.00 51.53 180 PRO A O 1
ATOM 1418 N N . LEU A 1 181 ? -17.973 8.941 -15.368 1.00 43.78 181 LEU A N 1
ATOM 1419 C CA . LEU A 1 181 ? -17.966 7.865 -16.380 1.00 43.78 181 LEU A CA 1
ATOM 1420 C C . LEU A 1 181 ? -16.979 6.671 -16.333 1.00 43.78 181 LEU A C 1
ATOM 1422 O O . LEU A 1 181 ? -15.765 6.787 -16.207 1.00 43.78 181 LEU A O 1
ATOM 1426 N N . LEU A 1 182 ? -17.565 5.498 -16.600 1.00 40.72 182 LEU A N 1
ATOM 1427 C CA . LEU A 1 182 ? -16.934 4.181 -16.706 1.00 40.72 182 LEU A CA 1
ATOM 1428 C C . LEU A 1 182 ? -16.307 3.947 -18.092 1.00 40.72 182 LEU A C 1
ATOM 1430 O O . LEU A 1 182 ? -17.021 3.890 -19.092 1.00 40.72 182 LEU A O 1
ATOM 1434 N N . SER A 1 183 ? -14.997 3.704 -18.133 1.00 39.72 183 SER A N 1
ATOM 1435 C CA . SER A 1 183 ? -14.305 3.171 -19.315 1.00 39.72 183 SER A CA 1
ATOM 1436 C C . SER A 1 183 ? -14.339 1.639 -19.343 1.00 39.72 183 SER A C 1
ATOM 1438 O O . SER A 1 183 ? -14.325 0.988 -18.297 1.00 39.72 183 SER A O 1
ATOM 1440 N N . LEU A 1 184 ? -14.367 1.074 -20.555 1.00 42.38 184 LEU A N 1
ATOM 1441 C CA . LEU A 1 184 ? -14.351 -0.367 -20.842 1.00 42.38 184 LEU A CA 1
ATOM 1442 C C . LEU A 1 184 ? -13.272 -1.094 -20.023 1.00 42.38 184 LEU A C 1
ATOM 1444 O O . LEU A 1 184 ? -12.101 -0.730 -20.099 1.00 42.38 184 LEU A O 1
ATOM 1448 N N . LEU A 1 185 ? -13.675 -2.116 -19.257 1.00 47.53 185 LEU A N 1
ATOM 1449 C CA . LEU A 1 185 ? -12.793 -2.874 -18.363 1.00 47.53 185 LEU A CA 1
ATOM 1450 C C . LEU A 1 185 ? -11.615 -3.483 -19.144 1.00 47.53 185 LEU A C 1
ATOM 1452 O O . LEU A 1 185 ? -11.839 -4.394 -19.946 1.00 47.53 185 LEU A O 1
ATOM 1456 N N . PRO A 1 186 ? -10.364 -3.048 -18.901 1.00 51.62 186 PRO A N 1
ATOM 1457 C CA . PRO A 1 186 ? -9.201 -3.762 -19.404 1.00 51.62 186 PRO A CA 1
ATOM 1458 C C . PRO A 1 186 ? -9.189 -5.160 -18.784 1.00 51.62 186 PRO A C 1
ATOM 1460 O O . PRO A 1 186 ? -9.454 -5.295 -17.586 1.00 51.62 186 PRO A O 1
ATOM 1463 N N . SER A 1 187 ? -8.865 -6.192 -19.571 1.00 56.44 187 SER A N 1
ATOM 1464 C CA . SER A 1 187 ? -8.679 -7.554 -19.056 1.00 56.44 187 SER A CA 1
ATOM 1465 C C . SER A 1 187 ? -7.817 -7.519 -17.798 1.00 56.44 187 SER A C 1
ATOM 1467 O O . SER A 1 187 ? -6.729 -6.941 -17.832 1.00 56.44 187 SER A O 1
ATOM 1469 N N . ALA A 1 188 ? -8.305 -8.110 -16.704 1.00 64.44 188 ALA A N 1
ATOM 1470 C CA . ALA A 1 188 ? -7.667 -8.043 -15.394 1.00 64.44 188 ALA A CA 1
ATOM 1471 C C . ALA A 1 188 ? -6.258 -8.663 -15.441 1.00 64.44 188 ALA A C 1
ATOM 1473 O O . ALA A 1 188 ? -6.079 -9.866 -15.240 1.00 64.44 188 ALA A O 1
ATOM 1474 N N . ARG A 1 189 ? -5.244 -7.823 -15.706 1.00 71.31 189 ARG A N 1
ATOM 1475 C CA . ARG A 1 189 ? -3.834 -8.217 -15.905 1.00 71.31 189 ARG A CA 1
ATOM 1476 C C . ARG A 1 189 ? -3.247 -8.964 -14.703 1.00 71.31 189 ARG A C 1
ATOM 1478 O O . ARG A 1 189 ? -2.208 -9.602 -14.813 1.00 71.31 189 ARG A O 1
ATOM 1485 N N . HIS A 1 190 ? -3.912 -8.890 -13.552 1.00 81.75 190 HIS A N 1
ATOM 1486 C CA . HIS A 1 190 ? -3.472 -9.460 -12.283 1.00 81.75 190 HIS A CA 1
ATOM 1487 C C . HIS A 1 190 ? -4.539 -10.373 -11.646 1.00 81.75 190 HIS A C 1
ATOM 1489 O O . HIS A 1 190 ? -4.567 -10.533 -10.428 1.00 81.75 190 HIS A O 1
ATOM 1495 N N . ALA A 1 191 ? -5.390 -11.013 -12.462 1.00 86.25 191 ALA A N 1
ATOM 1496 C CA . ALA A 1 191 ? -6.436 -11.949 -12.016 1.00 86.25 191 ALA A CA 1
ATOM 1497 C C . ALA A 1 191 ? -5.929 -13.139 -11.172 1.00 86.25 191 ALA A C 1
ATOM 1499 O O . ALA A 1 191 ? -6.709 -13.756 -10.453 1.00 86.25 191 ALA A O 1
ATOM 1500 N N . SER A 1 192 ? -4.635 -13.470 -11.244 1.00 89.00 192 SER A N 1
ATOM 1501 C CA . SER A 1 192 ? -3.997 -14.510 -10.422 1.00 89.00 192 SER A CA 1
ATOM 1502 C C . SER A 1 192 ? -3.669 -14.074 -8.992 1.00 89.00 192 SER A C 1
ATOM 1504 O O . SER A 1 192 ? -3.367 -14.926 -8.159 1.00 89.00 192 SER A O 1
ATOM 1506 N N . VAL A 1 193 ? -3.673 -12.772 -8.696 1.00 94.19 193 VAL A N 1
ATOM 1507 C CA . VAL A 1 193 ? -3.238 -12.262 -7.392 1.00 94.19 193 VAL A CA 1
ATOM 1508 C C . VAL A 1 193 ? -4.400 -12.274 -6.407 1.00 94.19 193 VAL A C 1
ATOM 1510 O O . VAL A 1 193 ? -5.319 -11.462 -6.512 1.00 94.19 193 VAL A O 1
ATOM 1513 N N . VAL A 1 194 ? -4.315 -13.157 -5.412 1.00 95.31 194 VAL A N 1
ATOM 1514 C CA . VAL A 1 194 ? -5.171 -13.141 -4.219 1.00 95.31 194 VAL A CA 1
ATOM 1515 C C . VAL A 1 194 ? -4.391 -12.502 -3.067 1.00 95.31 194 VAL A C 1
ATOM 1517 O O . VAL A 1 194 ? -3.405 -13.095 -2.630 1.00 95.31 194 VAL A O 1
ATOM 1520 N N . PRO A 1 195 ? -4.763 -11.298 -2.593 1.00 96.81 195 PRO A N 1
ATOM 1521 C CA . PRO A 1 195 ? -4.013 -10.590 -1.558 1.00 96.81 195 PRO A CA 1
ATOM 1522 C C . PRO A 1 195 ? -4.149 -11.271 -0.187 1.00 96.81 195 PRO A C 1
ATOM 1524 O O . PRO A 1 195 ? -5.251 -11.547 0.282 1.00 96.81 195 PRO A O 1
ATOM 1527 N N . SER A 1 196 ? -3.013 -11.510 0.467 1.00 97.75 196 SER A N 1
ATOM 1528 C CA . SER A 1 196 ? -2.900 -12.034 1.836 1.00 97.75 196 SER A CA 1
ATOM 1529 C C . SER A 1 196 ? -2.833 -10.912 2.884 1.00 97.75 196 SER A C 1
ATOM 1531 O O . SER A 1 196 ? -2.695 -9.739 2.529 1.00 97.75 196 SER A O 1
ATOM 1533 N N . ASP A 1 197 ? -2.876 -11.262 4.179 1.00 98.31 197 ASP A N 1
ATOM 1534 C CA . ASP A 1 197 ? -2.665 -10.297 5.276 1.00 98.31 197 ASP A CA 1
ATOM 1535 C C . ASP A 1 197 ? -1.358 -9.511 5.102 1.00 98.31 197 ASP A C 1
ATOM 1537 O O . ASP A 1 197 ? -1.385 -8.294 5.222 1.00 98.31 197 ASP A O 1
ATOM 1541 N N . ASP A 1 198 ? -0.245 -10.152 4.721 1.00 98.06 198 ASP A N 1
ATOM 1542 C CA . ASP A 1 198 ? 1.030 -9.458 4.464 1.00 98.06 198 ASP A CA 1
ATOM 1543 C C . ASP A 1 198 ? 0.906 -8.364 3.388 1.00 98.06 198 ASP A C 1
ATOM 1545 O O . ASP A 1 198 ? 1.392 -7.246 3.572 1.00 98.06 198 ASP A O 1
ATOM 1549 N N . ALA A 1 199 ? 0.221 -8.655 2.274 1.00 97.94 199 ALA A N 1
ATOM 1550 C CA . ALA A 1 199 ? 0.027 -7.692 1.190 1.00 97.94 199 ALA A CA 1
ATOM 1551 C C . ALA A 1 199 ? -0.863 -6.521 1.632 1.00 97.94 199 ALA A C 1
ATOM 1553 O O . ALA A 1 199 ? -0.552 -5.362 1.347 1.00 97.94 199 ALA A O 1
ATOM 1554 N N . PHE A 1 200 ? -1.928 -6.803 2.387 1.00 98.56 200 PHE A N 1
ATOM 1555 C CA . PHE A 1 200 ? -2.760 -5.770 3.000 1.00 98.56 200 PHE A CA 1
ATOM 1556 C C . PHE A 1 200 ? -2.015 -4.965 4.070 1.00 98.56 200 PHE A C 1
ATOM 1558 O O . PHE A 1 200 ? -2.155 -3.747 4.110 1.00 98.56 200 PHE A O 1
ATOM 1565 N N . GLN A 1 201 ? -1.175 -5.593 4.890 1.00 98.31 201 GLN A N 1
ATOM 1566 C CA . GLN A 1 201 ? -0.341 -4.930 5.890 1.00 98.31 201 GLN A CA 1
ATOM 1567 C C . GLN A 1 201 ? 0.650 -3.973 5.226 1.00 98.31 201 GLN A C 1
ATOM 1569 O O . GLN A 1 201 ? 0.786 -2.825 5.654 1.00 98.31 201 GLN A O 1
ATOM 1574 N N . ALA A 1 202 ? 1.320 -4.412 4.160 1.00 97.75 202 ALA A N 1
ATOM 1575 C CA . ALA A 1 202 ? 2.234 -3.574 3.396 1.00 97.75 202 ALA A CA 1
ATOM 1576 C C . ALA A 1 202 ? 1.511 -2.417 2.694 1.00 97.75 202 ALA A C 1
ATOM 1578 O O . ALA A 1 202 ? 2.060 -1.314 2.630 1.00 97.75 202 ALA A O 1
ATOM 1579 N N . TYR A 1 203 ? 0.275 -2.633 2.236 1.00 98.31 203 TYR A N 1
ATOM 1580 C CA . TYR A 1 203 ? -0.573 -1.593 1.658 1.00 98.31 203 TYR A CA 1
ATOM 1581 C C . TYR A 1 203 ? -1.104 -0.597 2.708 1.00 98.31 203 TYR A C 1
ATOM 1583 O O . TYR A 1 203 ? -1.054 0.610 2.485 1.00 98.31 203 TYR A O 1
ATOM 1591 N N . ILE A 1 204 ? -1.494 -1.053 3.902 1.00 98.25 204 ILE A N 1
ATOM 1592 C CA . ILE A 1 204 ? -1.851 -0.193 5.045 1.00 98.25 204 ILE A CA 1
ATOM 1593 C C . ILE A 1 204 ? -0.639 0.627 5.497 1.00 98.25 204 ILE A C 1
ATOM 1595 O O . ILE A 1 204 ? -0.762 1.822 5.750 1.00 98.25 204 ILE A O 1
ATOM 1599 N N . LEU A 1 205 ? 0.557 0.033 5.529 1.00 96.94 205 LEU A N 1
ATOM 1600 C CA . LEU A 1 205 ? 1.805 0.759 5.776 1.00 96.94 205 LEU A CA 1
ATOM 1601 C C . LEU A 1 205 ? 2.112 1.778 4.664 1.00 96.94 205 LEU A C 1
ATOM 1603 O O . LEU A 1 205 ? 2.660 2.840 4.958 1.00 96.94 205 LEU A O 1
ATOM 1607 N N . LEU A 1 206 ? 1.768 1.491 3.402 1.00 96.50 206 LEU A N 1
ATOM 1608 C CA . LEU A 1 206 ? 1.914 2.421 2.273 1.00 96.50 206 LEU A CA 1
ATOM 1609 C C . LEU A 1 206 ? 0.953 3.610 2.419 1.00 96.50 206 LEU A C 1
ATOM 1611 O O . LEU A 1 206 ? 1.386 4.757 2.332 1.00 96.50 206 LEU A O 1
ATOM 1615 N N . GLN A 1 207 ? -0.321 3.351 2.721 1.00 96.06 207 GLN A N 1
ATOM 1616 C CA . GLN A 1 207 ? -1.330 4.373 3.030 1.00 96.06 207 GLN A CA 1
ATOM 1617 C C . GLN A 1 207 ? -0.924 5.211 4.254 1.00 96.06 207 GLN A C 1
ATOM 1619 O O . GLN A 1 207 ? -0.989 6.437 4.219 1.00 96.06 207 GLN A O 1
ATOM 1624 N N . GLY A 1 208 ? -0.412 4.551 5.294 1.00 94.44 208 GLY A N 1
ATOM 1625 C CA . GLY A 1 208 ? 0.082 5.133 6.541 1.00 94.44 208 GLY A CA 1
ATOM 1626 C C . GLY A 1 208 ? 1.288 6.065 6.408 1.00 94.44 208 GLY A C 1
ATOM 1627 O O . GLY A 1 208 ? 1.420 7.029 7.166 1.00 94.44 208 GLY A O 1
ATOM 1628 N N . THR A 1 209 ? 2.170 5.783 5.444 1.00 93.19 209 THR A N 1
ATOM 1629 C CA . THR A 1 209 ? 3.414 6.540 5.190 1.00 93.19 209 THR A CA 1
ATOM 1630 C C . THR A 1 209 ? 3.337 7.470 3.970 1.00 93.19 209 THR A C 1
ATOM 1632 O O . THR A 1 209 ? 4.322 8.126 3.641 1.00 93.19 209 THR A O 1
ATOM 1635 N N . SER A 1 210 ? 2.167 7.567 3.332 1.00 90.94 210 SER A N 1
ATOM 1636 C CA . SER A 1 210 ? 1.814 8.560 2.303 1.00 90.94 210 SER A CA 1
ATOM 1637 C C . SER A 1 210 ? 0.710 9.496 2.830 1.00 90.94 210 SER A C 1
ATOM 1639 O O . SER A 1 210 ? 0.497 9.553 4.033 1.00 90.94 210 SER A O 1
ATOM 1641 N N . SER A 1 211 ? 0.001 10.239 1.975 1.00 87.69 211 SER A N 1
ATOM 1642 C CA . SER A 1 211 ? -1.166 11.073 2.340 1.00 87.69 211 SER A CA 1
ATOM 1643 C C . SER A 1 211 ? -2.512 10.314 2.277 1.00 87.69 211 SER A C 1
ATOM 1645 O O . SER A 1 211 ? -3.594 10.909 2.232 1.00 87.69 211 SER A O 1
ATOM 1647 N N . CYS A 1 212 ? -2.465 8.976 2.238 1.00 93.75 212 CYS A N 1
ATOM 1648 C CA . CYS A 1 212 ? -3.615 8.108 1.966 1.00 93.75 212 CYS A CA 1
ATOM 1649 C C . CYS A 1 212 ? -4.186 7.387 3.206 1.00 93.75 212 CYS A C 1
ATOM 1651 O O . CYS A 1 212 ? -4.965 6.447 3.051 1.00 93.75 212 CYS A O 1
ATOM 1653 N N . GLN A 1 213 ? -3.876 7.831 4.434 1.00 94.69 213 GLN A N 1
ATOM 1654 C CA . GLN A 1 213 ? -4.402 7.240 5.683 1.00 94.69 213 GLN A CA 1
ATOM 1655 C C . GLN A 1 213 ? -5.936 7.177 5.707 1.00 94.69 213 GLN A C 1
ATOM 1657 O O . GLN A 1 213 ? -6.524 6.251 6.262 1.00 94.69 213 GLN A O 1
ATOM 1662 N N . HIS A 1 214 ? -6.589 8.151 5.068 1.00 95.38 214 HIS A N 1
ATOM 1663 C CA . HIS A 1 214 ? -8.044 8.257 4.967 1.00 95.38 214 HIS A CA 1
ATOM 1664 C C . HIS A 1 214 ? -8.720 7.068 4.257 1.00 95.38 214 HIS A C 1
ATOM 1666 O O . HIS A 1 214 ? -9.931 6.895 4.375 1.00 95.38 214 HIS A O 1
ATOM 1672 N N . GLU A 1 215 ? -7.960 6.235 3.541 1.00 96.75 215 GLU A N 1
ATOM 1673 C CA . GLU A 1 215 ? -8.458 5.015 2.902 1.00 96.75 215 GLU A CA 1
ATOM 1674 C C . GLU A 1 215 ? -8.366 3.761 3.790 1.00 96.75 215 GLU A C 1
ATOM 1676 O O . GLU A 1 215 ? -8.961 2.745 3.441 1.00 96.75 215 GLU A O 1
ATOM 1681 N N . ILE A 1 216 ? -7.662 3.794 4.929 1.00 97.69 216 ILE A N 1
ATOM 1682 C CA . ILE A 1 216 ? -7.352 2.586 5.722 1.00 97.69 216 ILE A CA 1
ATOM 1683 C C . ILE A 1 216 ? -8.621 1.863 6.199 1.00 97.69 216 ILE A C 1
ATOM 1685 O O . ILE A 1 216 ? -8.694 0.637 6.128 1.00 97.69 216 ILE A O 1
ATOM 1689 N N . ALA A 1 217 ? -9.658 2.599 6.611 1.00 98.06 217 ALA A N 1
ATOM 1690 C CA . ALA A 1 217 ? -10.945 2.005 6.974 1.00 98.06 217 ALA A CA 1
ATOM 1691 C C . ALA A 1 217 ? -11.611 1.267 5.790 1.00 98.06 217 ALA A C 1
ATOM 1693 O O . ALA A 1 217 ? -12.199 0.203 5.982 1.00 98.06 217 ALA A O 1
ATOM 1694 N N . LEU A 1 218 ? -11.483 1.777 4.557 1.00 98.31 218 LEU A N 1
ATOM 1695 C CA . LEU A 1 218 ? -11.961 1.090 3.349 1.00 98.31 218 LEU A CA 1
ATOM 1696 C C . LEU A 1 218 ? -11.106 -0.146 3.028 1.00 98.31 218 LEU A C 1
ATOM 1698 O O . LEU A 1 218 ? -11.656 -1.191 2.695 1.00 98.31 218 LEU A O 1
ATOM 1702 N N . THR A 1 219 ? -9.784 -0.056 3.191 1.00 98.50 219 THR A N 1
ATOM 1703 C CA . THR A 1 219 ? -8.870 -1.197 3.039 1.00 98.50 219 THR A CA 1
ATOM 1704 C C . THR A 1 219 ? -9.246 -2.349 3.974 1.00 98.50 219 THR A C 1
ATOM 1706 O O . THR A 1 219 ? -9.348 -3.491 3.529 1.00 98.50 219 THR A O 1
ATOM 1709 N N . LEU A 1 220 ? -9.528 -2.060 5.249 1.00 98.62 220 LEU A N 1
ATOM 1710 C CA . LEU A 1 220 ? -10.005 -3.062 6.209 1.00 98.62 220 LEU A CA 1
ATOM 1711 C C . LEU A 1 220 ? -11.381 -3.631 5.821 1.00 98.62 220 LEU A C 1
ATOM 1713 O O . LEU A 1 220 ? -11.614 -4.832 5.962 1.00 98.62 220 LEU A O 1
ATOM 1717 N N . ALA A 1 221 ? -12.286 -2.802 5.289 1.00 98.56 221 ALA A N 1
ATOM 1718 C CA . ALA A 1 221 ? -13.581 -3.263 4.790 1.00 98.56 221 ALA A CA 1
ATOM 1719 C C . ALA A 1 221 ? -13.430 -4.258 3.626 1.00 98.56 221 ALA A C 1
ATOM 1721 O O . ALA A 1 221 ? -14.129 -5.273 3.597 1.00 98.56 221 ALA A O 1
ATOM 1722 N N . TRP A 1 222 ? -12.482 -4.018 2.710 1.00 98.44 222 TRP A N 1
ATOM 1723 C CA . TRP A 1 222 ? -12.123 -4.975 1.660 1.00 98.44 222 TRP A CA 1
ATOM 1724 C C . TRP A 1 222 ? -11.552 -6.274 2.236 1.00 98.44 222 TRP A C 1
ATOM 1726 O O . TRP A 1 222 ? -11.980 -7.340 1.807 1.00 98.44 222 TRP A O 1
ATOM 1736 N N . MET A 1 223 ? -10.667 -6.226 3.241 1.00 98.62 223 MET A N 1
ATOM 1737 C CA . MET A 1 223 ? -10.176 -7.445 3.909 1.00 98.62 223 MET A CA 1
ATOM 1738 C C . MET A 1 223 ? -11.323 -8.290 4.482 1.00 98.62 223 MET A C 1
ATOM 1740 O O . MET A 1 223 ? -11.389 -9.490 4.213 1.00 98.62 223 MET A O 1
ATOM 1744 N N . ARG A 1 224 ? -12.271 -7.667 5.205 1.00 98.44 224 ARG A N 1
ATOM 1745 C CA . ARG A 1 224 ? -13.461 -8.352 5.750 1.00 98.44 224 ARG A CA 1
ATOM 1746 C C . ARG A 1 224 ? -14.317 -8.965 4.644 1.00 98.44 224 ARG A C 1
ATOM 1748 O O . ARG A 1 224 ? -14.732 -10.115 4.766 1.00 98.44 224 ARG A O 1
ATOM 1755 N N . ALA A 1 225 ? -14.567 -8.221 3.569 1.00 98.31 225 ALA A N 1
ATOM 1756 C CA . ALA A 1 225 ? -15.405 -8.670 2.459 1.00 98.31 225 ALA A CA 1
ATOM 1757 C C . ALA A 1 225 ? -14.748 -9.780 1.608 1.00 98.31 225 ALA A C 1
ATOM 1759 O O . ALA A 1 225 ? -15.453 -10.639 1.082 1.00 98.31 225 ALA A O 1
ATOM 1760 N N . LEU A 1 226 ? -13.413 -9.802 1.524 1.00 97.69 226 LEU A N 1
ATOM 1761 C CA . LEU A 1 226 ? -12.617 -10.864 0.893 1.00 97.69 226 LEU A CA 1
ATOM 1762 C C . LEU A 1 226 ? -12.289 -12.035 1.838 1.00 97.69 226 LEU A C 1
ATOM 1764 O O . LEU A 1 226 ? -11.596 -12.962 1.428 1.00 97.69 226 LEU A O 1
ATOM 1768 N N . GLN A 1 227 ? -12.778 -12.008 3.083 1.00 97.88 227 GLN A N 1
ATOM 1769 C CA . GLN A 1 227 ? -12.528 -13.025 4.116 1.00 97.88 227 GLN A CA 1
ATOM 1770 C C . GLN A 1 227 ? -11.036 -13.221 4.465 1.00 97.88 227 GLN A C 1
ATOM 1772 O O . GLN A 1 227 ? -10.632 -14.282 4.937 1.00 97.88 227 GLN A O 1
ATOM 1777 N N . VAL A 1 228 ? -10.211 -12.185 4.278 1.00 98.00 228 VAL A N 1
ATOM 1778 C CA . VAL A 1 228 ? -8.795 -12.194 4.673 1.00 98.00 228 VAL A CA 1
ATOM 1779 C C . VAL A 1 228 ? -8.703 -11.875 6.163 1.00 98.00 228 VAL A C 1
ATOM 1781 O O . VAL A 1 228 ? -8.915 -10.732 6.564 1.00 98.00 228 VAL A O 1
ATOM 1784 N N . GLU A 1 229 ? -8.402 -12.878 6.991 1.00 98.19 229 GLU A N 1
ATOM 1785 C CA . GLU A 1 229 ? -8.235 -12.685 8.435 1.00 98.19 229 GLU A CA 1
ATOM 1786 C C . GLU A 1 229 ? -6.955 -11.872 8.731 1.00 98.19 229 GLU A C 1
ATOM 1788 O O . GLU A 1 229 ? -5.858 -12.324 8.390 1.00 98.19 229 GLU A O 1
ATOM 1793 N N . PRO A 1 230 ? -7.058 -10.685 9.357 1.00 98.44 230 PRO A N 1
ATOM 1794 C CA . PRO A 1 230 ? -5.910 -9.829 9.610 1.00 98.44 230 PRO A CA 1
ATOM 1795 C C . PRO A 1 230 ? -5.139 -10.288 10.851 1.00 98.44 230 PRO A C 1
ATOM 1797 O O . PRO A 1 230 ? -5.731 -10.636 11.878 1.00 98.44 230 PRO A O 1
ATOM 1800 N N . THR A 1 231 ? -3.809 -10.199 10.829 1.00 98.25 231 THR A N 1
ATOM 1801 C CA . THR A 1 231 ? -3.039 -10.378 12.067 1.00 98.25 231 THR A CA 1
ATOM 1802 C C . THR A 1 231 ? -3.241 -9.194 13.018 1.00 98.25 231 THR A C 1
ATOM 1804 O O . THR A 1 231 ? -3.491 -8.056 12.610 1.00 98.25 231 THR A O 1
ATOM 1807 N N . ARG A 1 232 ? -3.044 -9.430 14.325 1.00 98.00 232 ARG A N 1
ATOM 1808 C CA . ARG A 1 232 ? -3.048 -8.363 15.348 1.00 98.00 232 ARG A CA 1
ATOM 1809 C C . ARG A 1 232 ? -2.124 -7.196 14.984 1.00 98.00 232 ARG A C 1
ATOM 1811 O O . ARG A 1 232 ? -2.477 -6.051 15.243 1.00 98.00 232 ARG A O 1
ATOM 1818 N N . ARG A 1 233 ? -0.974 -7.474 14.358 1.00 97.75 233 ARG A N 1
ATOM 1819 C CA . ARG A 1 233 ? -0.007 -6.462 13.906 1.00 97.75 233 ARG A CA 1
ATOM 1820 C C . ARG A 1 233 ? -0.579 -5.579 12.795 1.00 97.75 233 ARG A C 1
ATOM 1822 O O . ARG A 1 233 ? -0.460 -4.361 12.884 1.00 97.75 233 ARG A O 1
ATOM 1829 N N . THR A 1 234 ? -1.261 -6.170 11.811 1.00 98.50 234 THR A N 1
ATOM 1830 C CA . THR A 1 234 ? -1.971 -5.432 10.753 1.00 98.50 234 THR A CA 1
ATOM 1831 C C . THR A 1 234 ? -3.036 -4.507 11.335 1.00 98.50 234 THR A C 1
ATOM 1833 O O . THR A 1 234 ? -3.068 -3.323 11.000 1.00 98.50 234 THR A O 1
ATOM 1836 N N . LEU A 1 235 ? -3.850 -5.006 12.273 1.00 98.50 235 LEU A N 1
ATOM 1837 C CA . LEU A 1 235 ? -4.866 -4.197 12.954 1.00 98.50 235 LEU A CA 1
ATOM 1838 C C . LEU A 1 235 ? -4.252 -3.067 13.800 1.00 98.50 235 LEU A C 1
ATOM 1840 O O . LEU A 1 235 ? -4.758 -1.948 13.768 1.00 98.50 235 LEU A O 1
ATOM 1844 N N . CYS A 1 236 ? -3.145 -3.318 14.509 1.00 97.75 236 CYS A N 1
ATOM 1845 C CA . CYS A 1 236 ? -2.441 -2.276 15.265 1.00 97.75 236 CYS A CA 1
ATOM 1846 C C . CYS A 1 236 ? -1.918 -1.167 14.343 1.00 97.75 236 CYS A C 1
ATOM 1848 O O . CYS A 1 236 ? -2.167 0.005 14.608 1.00 97.75 236 CYS A O 1
ATOM 1850 N N . PHE A 1 237 ? -1.249 -1.509 13.235 1.00 97.75 237 PHE A N 1
ATOM 1851 C CA . PHE A 1 237 ? -0.798 -0.509 12.261 1.00 97.75 237 PHE A CA 1
ATOM 1852 C C . PHE A 1 237 ? -1.963 0.289 11.671 1.00 97.75 237 PHE A C 1
ATOM 1854 O O . PHE A 1 237 ? -1.878 1.514 11.596 1.00 97.75 237 PHE A O 1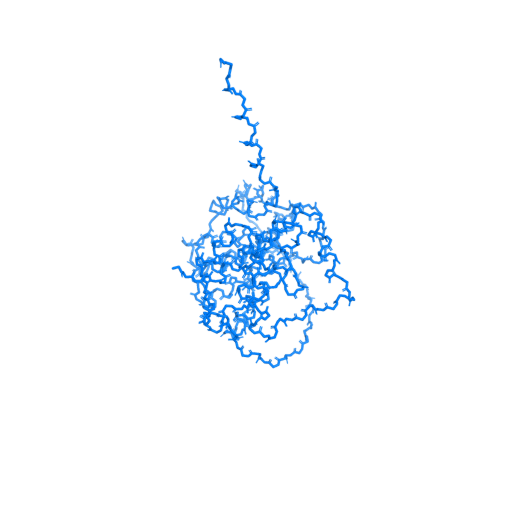
ATOM 1861 N N . ALA A 1 238 ? -3.061 -0.380 11.307 1.00 98.00 238 ALA A N 1
ATOM 1862 C CA . ALA A 1 238 ? -4.246 0.285 10.779 1.00 98.00 238 ALA A CA 1
ATOM 1863 C C . ALA A 1 238 ? -4.815 1.317 11.766 1.00 98.00 238 ALA A C 1
ATOM 1865 O O . ALA A 1 238 ? -5.059 2.456 11.376 1.00 98.00 238 ALA A O 1
ATOM 1866 N N . LEU A 1 239 ? -4.960 0.952 13.046 1.00 96.75 239 LEU A N 1
ATOM 1867 C CA . LEU A 1 239 ? -5.447 1.857 14.089 1.00 96.75 239 LEU A CA 1
ATOM 1868 C C . LEU A 1 239 ? -4.498 3.038 14.337 1.00 96.75 239 LEU A C 1
ATOM 1870 O O . LEU A 1 239 ? -4.960 4.176 14.388 1.00 96.75 239 LEU A O 1
ATOM 1874 N N . ILE A 1 240 ? -3.183 2.801 14.423 1.00 94.62 240 ILE A N 1
ATOM 1875 C CA . ILE A 1 240 ? -2.194 3.869 14.657 1.00 94.62 240 ILE A CA 1
ATOM 1876 C C . ILE A 1 240 ? -2.260 4.935 13.553 1.00 94.62 240 ILE A C 1
ATOM 1878 O O . ILE A 1 240 ? -2.309 6.125 13.853 1.00 94.62 240 ILE A O 1
ATOM 1882 N N . PHE A 1 241 ? -2.287 4.529 12.280 1.00 95.00 241 PHE A N 1
ATOM 1883 C CA . PHE A 1 241 ? -2.393 5.481 11.170 1.00 95.00 241 PHE A CA 1
ATOM 1884 C C . PHE A 1 241 ? -3.793 6.100 11.050 1.00 95.00 241 PHE A C 1
ATOM 1886 O O . PHE A 1 241 ? -3.913 7.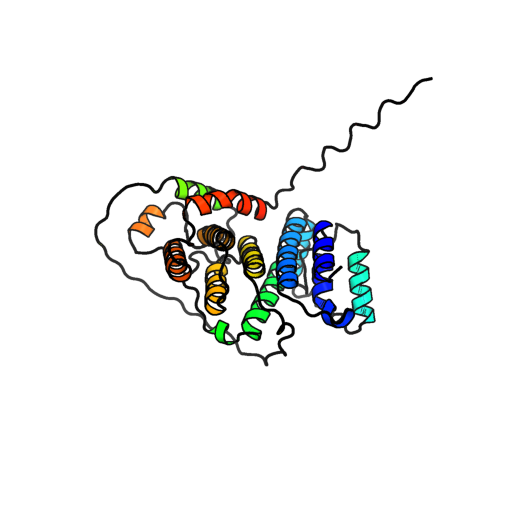262 10.663 1.00 95.00 241 PHE A O 1
ATOM 1893 N N . TRP A 1 242 ? -4.856 5.362 11.392 1.00 95.56 242 TRP A N 1
ATOM 1894 C CA . TRP A 1 242 ? -6.218 5.900 11.379 1.00 95.56 242 TRP A CA 1
ATOM 1895 C C . TRP A 1 242 ? -6.406 7.018 12.407 1.00 95.56 242 TRP A C 1
ATOM 1897 O O . TRP A 1 242 ? -7.017 8.037 12.082 1.00 95.56 242 TRP A O 1
ATOM 1907 N N . ALA A 1 243 ? -5.811 6.882 13.599 1.00 92.25 243 ALA A N 1
ATOM 1908 C CA . ALA A 1 243 ? -5.866 7.891 14.658 1.00 92.25 243 ALA A CA 1
ATOM 1909 C C . ALA A 1 243 ? -5.480 9.298 14.157 1.00 92.25 243 ALA A C 1
ATOM 1911 O O . ALA A 1 243 ? -6.125 10.282 14.518 1.00 92.25 243 ALA A O 1
ATOM 1912 N N . GLU A 1 244 ? -4.492 9.396 13.263 1.00 89.00 244 GLU A N 1
ATOM 1913 C CA . GLU A 1 244 ? -4.002 10.664 12.703 1.00 89.00 244 GLU A CA 1
ATOM 1914 C C . GLU A 1 244 ? -5.058 11.430 11.892 1.00 89.00 244 GLU A C 1
ATOM 1916 O O . GLU A 1 244 ? -5.066 12.665 11.892 1.00 89.00 244 GLU A O 1
ATOM 1921 N N . VAL A 1 245 ? -5.960 10.708 11.217 1.00 91.56 245 VAL A N 1
ATOM 1922 C CA . VAL A 1 245 ? -7.020 11.277 10.368 1.00 91.56 245 VAL A CA 1
ATOM 1923 C C . VAL A 1 245 ? -8.403 11.258 11.017 1.00 91.56 245 VAL A C 1
ATOM 1925 O O . VAL A 1 245 ? -9.290 11.976 10.553 1.00 91.56 245 VAL A O 1
ATOM 1928 N N . SER A 1 246 ? -8.602 10.495 12.095 1.00 89.44 246 SER A N 1
ATOM 1929 C CA . SER A 1 246 ? -9.862 10.443 12.851 1.00 89.44 246 SER A CA 1
ATOM 1930 C C . SER A 1 246 ? -9.906 11.365 14.081 1.00 89.44 246 SER A C 1
ATOM 1932 O O . SER A 1 246 ? -10.997 11.690 14.546 1.00 89.44 246 SER A O 1
ATOM 1934 N N . VAL A 1 247 ? -8.757 11.799 14.617 1.00 82.62 247 VAL A N 1
ATOM 1935 C CA . VAL A 1 247 ? -8.653 12.675 15.806 1.00 82.62 247 VAL A CA 1
ATOM 1936 C C . VAL A 1 247 ? -8.290 14.112 15.390 1.00 82.62 247 VAL A C 1
ATOM 1938 O O . VAL A 1 247 ? -7.252 14.313 14.765 1.00 82.62 247 VAL A O 1
ATOM 1941 N N . ARG A 1 248 ? -9.084 15.140 15.751 1.00 70.19 248 ARG A N 1
ATOM 1942 C CA . ARG A 1 248 ? -8.758 16.568 15.477 1.00 70.19 248 ARG A CA 1
ATOM 1943 C C . ARG A 1 248 ? -8.100 17.271 16.684 1.00 70.19 248 ARG A C 1
ATOM 1945 O O . ARG A 1 248 ? -8.656 18.220 17.234 1.00 70.19 248 ARG A O 1
ATOM 1952 N N . GLY A 1 249 ? -6.900 16.843 17.072 1.00 64.00 249 GLY A N 1
ATOM 1953 C CA . GLY A 1 249 ? -6.074 17.574 18.050 1.00 64.00 249 GLY A CA 1
ATOM 1954 C C . GLY A 1 249 ? -6.658 17.659 19.479 1.00 64.00 249 GLY A C 1
ATOM 1955 O O . GLY A 1 249 ? -7.597 16.932 19.809 1.00 64.00 249 GLY A O 1
ATOM 1956 N N . PRO A 1 250 ? -6.111 18.530 20.350 1.00 49.50 250 PRO A N 1
ATOM 1957 C CA . PRO A 1 250 ? -6.278 18.441 21.809 1.00 49.50 250 PRO A CA 1
ATOM 1958 C C . PRO A 1 250 ? -7.674 18.770 22.374 1.00 49.50 250 PRO A C 1
ATOM 1960 O O . PRO A 1 250 ? -7.890 18.612 23.568 1.00 49.50 250 PRO A O 1
ATOM 1963 N N . LEU A 1 251 ? -8.651 19.168 21.551 1.00 52.28 251 LEU A N 1
ATOM 1964 C CA . LEU A 1 251 ? -10.045 19.383 21.986 1.00 52.28 251 LEU A CA 1
ATOM 1965 C C . LEU A 1 251 ? -10.883 18.082 22.014 1.00 52.28 251 LEU A C 1
ATOM 1967 O O . LEU A 1 251 ? -12.106 18.124 22.157 1.00 52.28 251 LEU A O 1
ATOM 1971 N N . PHE A 1 252 ? -10.254 16.918 21.814 1.00 56.34 252 PHE A N 1
ATOM 1972 C CA . PHE A 1 252 ? -10.971 15.676 21.507 1.00 56.34 252 PHE A CA 1
ATOM 1973 C C . PHE A 1 252 ? -11.608 14.955 22.690 1.00 56.34 252 PHE A C 1
ATOM 1975 O O . PHE A 1 252 ? -12.627 14.289 22.489 1.00 56.34 252 PHE A O 1
ATOM 1982 N N . GLU A 1 253 ? -11.098 15.140 23.907 1.00 52.50 253 GLU A N 1
ATOM 1983 C CA . GLU A 1 253 ? -11.723 14.567 25.105 1.00 52.50 253 GLU A CA 1
ATOM 1984 C C . GLU A 1 253 ? -13.106 15.187 25.362 1.00 52.50 253 GLU A C 1
ATOM 1986 O O . GLU A 1 253 ? -14.066 14.463 25.616 1.00 52.50 253 GLU A O 1
ATOM 1991 N N . GLU A 1 254 ? -13.277 16.500 25.163 1.00 52.88 254 GLU A N 1
ATOM 1992 C CA . GLU A 1 254 ? -14.592 17.135 25.323 1.00 52.88 254 GLU A CA 1
ATOM 1993 C C . GLU A 1 254 ? -15.616 16.733 24.250 1.00 52.88 254 GLU A C 1
ATOM 1995 O O . GLU A 1 254 ? -16.822 16.761 24.511 1.00 52.88 254 GLU A O 1
ATOM 2000 N N . TRP A 1 255 ? -15.177 16.409 23.027 1.00 47.28 255 TRP A N 1
ATOM 2001 C CA . TRP A 1 255 ? -16.093 16.197 21.898 1.00 47.28 255 TRP A CA 1
ATOM 2002 C C . TRP A 1 255 ? -16.506 14.735 21.714 1.00 47.28 255 TRP A C 1
ATOM 2004 O O . TRP A 1 255 ? -17.682 14.471 21.452 1.00 47.28 255 TRP A O 1
ATOM 2014 N N . ALA A 1 256 ? -15.588 13.785 21.933 1.00 54.19 256 ALA A N 1
ATOM 2015 C CA . ALA A 1 256 ? -15.916 12.357 21.962 1.00 54.19 256 ALA A CA 1
ATOM 2016 C C . ALA A 1 256 ? -16.896 12.020 23.105 1.00 54.19 256 ALA A C 1
ATOM 2018 O O . ALA A 1 256 ? -17.779 11.182 22.938 1.00 54.19 256 ALA A O 1
ATOM 2019 N N . VAL A 1 257 ? -16.803 12.738 24.231 1.00 52.03 257 VAL A N 1
ATOM 2020 C CA . VAL A 1 257 ? -17.746 12.634 25.357 1.00 52.03 257 VAL A CA 1
ATOM 2021 C C . VAL A 1 257 ? -19.126 13.233 25.034 1.00 52.03 257 VAL A C 1
ATOM 2023 O O . VAL A 1 257 ? -20.127 12.776 25.583 1.00 52.03 257 VAL A O 1
ATOM 2026 N N . LYS A 1 258 ? -19.224 14.231 24.140 1.00 54.47 258 LYS A N 1
ATOM 2027 C CA . LYS A 1 258 ? -20.481 14.968 23.882 1.00 54.47 258 LYS A CA 1
ATOM 2028 C C . LYS A 1 258 ? -21.401 14.366 22.810 1.00 54.47 258 LYS A C 1
ATOM 2030 O O . LYS A 1 258 ? -22.611 14.520 22.946 1.00 54.47 258 LYS A O 1
ATOM 2035 N N . ASN A 1 259 ? -20.880 13.739 21.747 1.00 47.03 259 ASN A N 1
ATOM 2036 C CA . ASN A 1 259 ? -21.665 13.495 20.515 1.00 47.03 259 ASN A CA 1
ATOM 2037 C C . ASN A 1 259 ? -21.653 12.057 19.946 1.00 47.03 259 ASN A C 1
ATOM 2039 O O . ASN A 1 259 ? -22.096 11.847 18.817 1.00 47.03 259 ASN A O 1
ATOM 2043 N N . GLY A 1 260 ? -21.220 11.061 20.722 1.00 58.59 260 GLY A N 1
ATOM 2044 C CA . GLY A 1 260 ? -21.252 9.647 20.322 1.00 58.59 260 GLY A CA 1
ATOM 2045 C C . GLY A 1 260 ? -19.916 9.121 19.795 1.00 58.59 260 GLY A C 1
ATOM 2046 O O . GLY A 1 260 ? -18.902 9.817 19.825 1.00 58.59 260 GLY A O 1
ATOM 2047 N N . THR A 1 261 ? -19.911 7.860 19.350 1.00 76.50 261 THR A N 1
ATOM 2048 C CA . THR A 1 261 ? -18.689 7.130 18.986 1.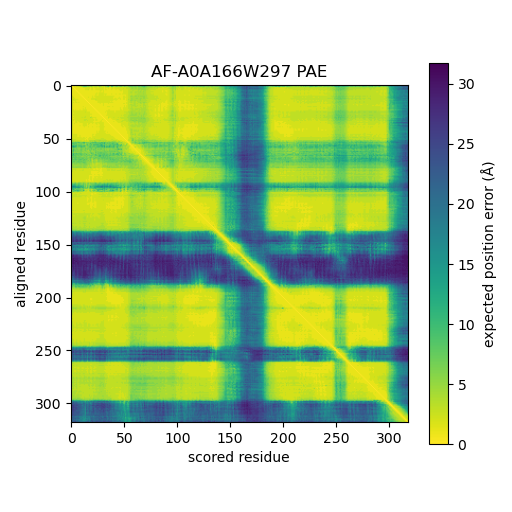00 76.50 261 THR A CA 1
ATOM 2049 C C . THR A 1 261 ? -17.891 7.870 17.914 1.00 76.50 261 THR A C 1
ATOM 2051 O O . THR A 1 261 ? -18.348 8.079 16.783 1.00 76.50 261 THR A O 1
ATOM 2054 N N . SER A 1 262 ? -16.674 8.277 18.289 1.00 87.94 262 SER A N 1
ATOM 2055 C CA . SER A 1 262 ? -15.726 8.922 17.382 1.00 87.94 262 SER A CA 1
ATOM 2056 C C . SER A 1 262 ? -15.439 8.017 16.181 1.00 87.94 262 SER A C 1
ATOM 2058 O O . SER A 1 262 ? -15.552 6.797 16.272 1.00 87.94 262 SER A O 1
ATOM 2060 N N . GLU A 1 263 ? -15.012 8.583 15.053 1.00 91.69 263 GLU A N 1
ATOM 2061 C CA . GLU A 1 263 ? -14.651 7.777 13.872 1.00 91.69 263 GLU A CA 1
ATOM 2062 C C . GLU A 1 263 ? -13.477 6.812 14.152 1.00 91.69 263 GLU A C 1
ATOM 2064 O O . GLU A 1 263 ? -13.304 5.817 13.453 1.00 91.69 263 GLU A O 1
ATOM 2069 N N . TYR A 1 264 ? -12.691 7.065 15.205 1.00 91.94 264 TYR A N 1
ATOM 2070 C CA . TYR A 1 264 ? -11.742 6.091 15.745 1.00 91.94 264 TYR A CA 1
ATOM 2071 C C . TYR A 1 264 ? -12.462 4.955 16.487 1.00 91.94 264 TYR A C 1
ATOM 2073 O O . TYR A 1 264 ? -12.301 3.790 16.133 1.00 91.94 264 TYR A O 1
ATOM 2081 N N . GLY A 1 265 ? -13.302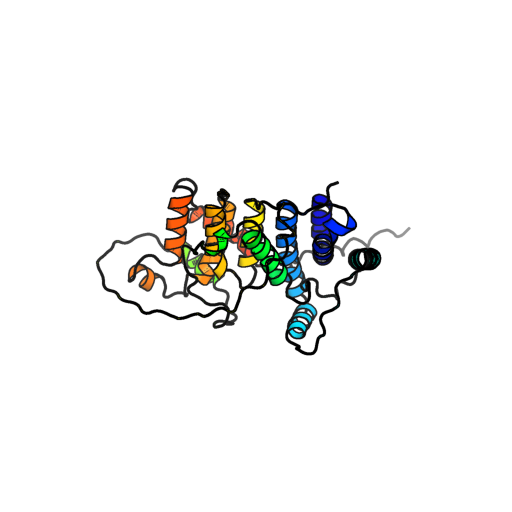 5.292 17.476 1.00 91.31 265 GLY A N 1
ATOM 2082 C CA . GLY A 1 265 ? -14.048 4.320 18.281 1.00 91.31 265 GLY A CA 1
ATOM 2083 C C . GLY A 1 265 ? -14.949 3.419 17.437 1.00 91.31 265 GLY A C 1
ATOM 2084 O O . GLY A 1 265 ? -14.926 2.207 17.609 1.00 91.31 265 GLY A O 1
ATOM 2085 N N . ARG A 1 266 ? -15.639 3.979 16.435 1.00 94.25 266 ARG A N 1
ATOM 2086 C CA . ARG A 1 266 ? -16.461 3.214 15.486 1.00 94.25 266 ARG A CA 1
ATOM 2087 C C . ARG A 1 266 ? -15.640 2.198 14.686 1.00 94.25 266 ARG A C 1
ATOM 2089 O O . ARG A 1 266 ? -16.123 1.096 14.436 1.00 94.25 266 ARG A O 1
ATOM 2096 N N . LEU A 1 267 ? -14.403 2.535 14.302 1.00 95.75 267 LEU A N 1
ATOM 2097 C CA . LEU A 1 267 ? -13.513 1.577 13.639 1.00 95.75 267 LEU A CA 1
ATOM 2098 C C . LEU A 1 267 ? -13.058 0.475 14.607 1.00 95.75 267 LEU A C 1
ATOM 2100 O O . LEU A 1 267 ? -13.050 -0.690 14.221 1.00 95.75 267 LEU A O 1
ATOM 2104 N N . VAL A 1 268 ? -12.721 0.819 15.855 1.00 95.12 268 VAL A N 1
ATOM 2105 C CA . VAL A 1 268 ? -12.343 -0.155 16.898 1.00 95.12 268 VAL A CA 1
ATOM 2106 C C . VAL A 1 268 ? -13.493 -1.123 17.197 1.00 95.12 268 VAL A C 1
ATOM 2108 O O . VAL A 1 268 ? -13.282 -2.334 17.188 1.00 95.12 268 VAL A O 1
ATOM 2111 N N . GLU A 1 269 ? -14.712 -0.617 17.388 1.00 95.50 269 GLU A N 1
ATOM 2112 C CA . GLU A 1 269 ? -15.926 -1.420 17.596 1.00 95.50 269 GLU A CA 1
ATOM 2113 C C . GLU A 1 269 ? -16.205 -2.345 16.404 1.00 95.50 269 GLU A C 1
ATOM 2115 O O . GLU A 1 269 ? -16.439 -3.539 16.586 1.00 95.50 269 GLU A O 1
ATOM 2120 N N . TRP A 1 270 ? -16.107 -1.831 15.174 1.00 97.62 270 TRP A N 1
ATOM 2121 C CA . TRP A 1 270 ? -16.301 -2.626 13.958 1.00 97.62 270 TRP A CA 1
ATOM 2122 C C . TRP A 1 270 ? -15.220 -3.705 13.766 1.00 97.62 270 TRP A C 1
ATOM 2124 O O . TRP A 1 270 ? -15.523 -4.803 13.293 1.00 97.62 270 TRP A O 1
ATOM 2134 N N . ILE A 1 271 ? -13.967 -3.433 14.156 1.00 97.94 271 ILE A N 1
ATOM 2135 C CA . ILE A 1 271 ? -12.898 -4.443 14.195 1.00 97.94 271 ILE A CA 1
ATOM 2136 C C . ILE A 1 271 ? -13.220 -5.506 15.255 1.00 97.94 271 ILE A C 1
ATOM 2138 O O . ILE A 1 271 ? -13.073 -6.695 14.978 1.00 97.94 271 ILE A O 1
ATOM 2142 N N . ALA A 1 272 ? -13.677 -5.108 16.445 1.00 97.25 272 ALA A N 1
ATOM 2143 C CA . ALA A 1 272 ? -14.010 -6.033 17.527 1.00 97.25 272 ALA A CA 1
ATOM 2144 C C . ALA A 1 272 ? -15.208 -6.942 17.198 1.00 97.25 272 ALA A C 1
ATOM 2146 O O . ALA A 1 272 ? -15.173 -8.121 17.546 1.00 97.25 272 ALA A O 1
ATOM 2147 N N . ASP A 1 273 ? -16.212 -6.429 16.482 1.00 98.12 273 ASP A N 1
ATOM 2148 C CA . ASP A 1 273 ? -17.291 -7.218 15.869 1.00 98.12 273 ASP A CA 1
ATOM 2149 C C . ASP A 1 273 ? -16.753 -8.202 14.815 1.00 98.12 273 ASP A C 1
ATOM 2151 O O . ASP A 1 273 ? -17.116 -9.376 14.808 1.00 98.12 273 ASP A O 1
ATOM 2155 N N . TRP A 1 274 ? -15.843 -7.751 13.946 1.00 98.19 274 TRP A N 1
ATOM 2156 C CA . TRP A 1 274 ? -15.306 -8.577 12.864 1.00 98.19 274 TRP A CA 1
ATOM 2157 C C . TRP A 1 274 ? -14.422 -9.735 13.349 1.00 98.19 274 TRP A C 1
ATOM 2159 O O . TRP A 1 274 ? -14.663 -10.881 12.969 1.00 98.19 274 TRP A O 1
ATOM 2169 N N . VAL A 1 275 ? -13.381 -9.459 14.143 1.00 98.19 275 VAL A N 1
ATOM 2170 C CA . VAL A 1 275 ? -12.393 -10.483 14.548 1.00 98.19 275 VAL A CA 1
ATOM 2171 C C . VAL A 1 275 ? -12.675 -11.094 15.925 1.00 98.19 275 VAL A C 1
ATOM 2173 O O . VAL A 1 275 ? -12.011 -12.051 16.328 1.00 98.19 275 VAL A O 1
ATOM 2176 N N . GLY A 1 276 ? -13.658 -10.558 16.650 1.00 98.19 276 GLY A N 1
ATOM 2177 C CA . GLY A 1 276 ? -13.963 -10.908 18.033 1.00 98.19 276 GLY A CA 1
ATOM 2178 C C . GLY A 1 276 ? -13.058 -10.190 19.040 1.00 98.19 276 GLY A C 1
ATOM 2179 O O . GLY A 1 276 ? -11.856 -10.007 18.824 1.00 98.19 276 GLY A O 1
ATOM 2180 N N . ALA A 1 277 ? -13.620 -9.842 20.201 1.00 96.75 277 ALA A N 1
ATOM 2181 C CA . ALA A 1 277 ? -12.938 -9.081 21.255 1.00 96.75 277 ALA A CA 1
ATOM 2182 C C . ALA A 1 277 ? -11.596 -9.690 21.723 1.00 96.75 277 ALA A C 1
ATOM 2184 O O . ALA A 1 277 ? -10.692 -8.963 22.116 1.00 96.75 277 ALA A O 1
ATOM 2185 N N . ALA A 1 278 ? -11.429 -11.016 21.642 1.00 97.50 278 ALA A N 1
ATOM 2186 C CA . ALA A 1 278 ? -10.178 -11.690 21.998 1.00 97.50 278 ALA A CA 1
ATOM 2187 C C . ALA A 1 278 ? -9.047 -11.509 20.960 1.00 97.50 278 ALA A C 1
ATOM 2189 O O . ALA A 1 278 ? -7.874 -11.686 21.297 1.00 97.50 278 ALA A O 1
ATOM 2190 N N . LYS A 1 279 ? -9.364 -11.189 19.697 1.00 97.50 279 LYS A N 1
ATOM 2191 C CA . LYS A 1 279 ? -8.374 -10.926 18.634 1.00 97.50 279 LYS A CA 1
ATOM 2192 C C . LYS A 1 279 ? -8.178 -9.433 18.363 1.00 97.50 279 LYS A C 1
ATOM 2194 O O . LYS A 1 279 ? -7.106 -9.072 17.883 1.00 97.50 279 LYS A O 1
ATOM 2199 N N . ALA A 1 280 ? -9.160 -8.594 18.694 1.00 97.62 280 ALA A N 1
ATOM 2200 C CA . ALA A 1 280 ? -9.072 -7.142 18.569 1.00 97.62 280 ALA A CA 1
ATOM 2201 C C . ALA A 1 280 ? -7.849 -6.567 19.326 1.00 97.62 280 ALA A C 1
ATOM 2203 O O . ALA A 1 280 ? -7.534 -7.041 20.423 1.00 97.62 280 ALA A O 1
ATOM 2204 N N . PRO A 1 281 ? -7.146 -5.557 18.776 1.00 96.50 281 PRO A N 1
ATOM 2205 C CA . PRO A 1 281 ? -6.115 -4.837 19.513 1.00 96.50 281 PRO A CA 1
ATOM 2206 C C . PRO A 1 281 ? -6.684 -4.135 20.745 1.00 96.50 281 PRO A C 1
ATOM 2208 O O . PRO A 1 281 ? -7.751 -3.530 20.681 1.00 96.50 281 PRO A O 1
ATOM 2211 N N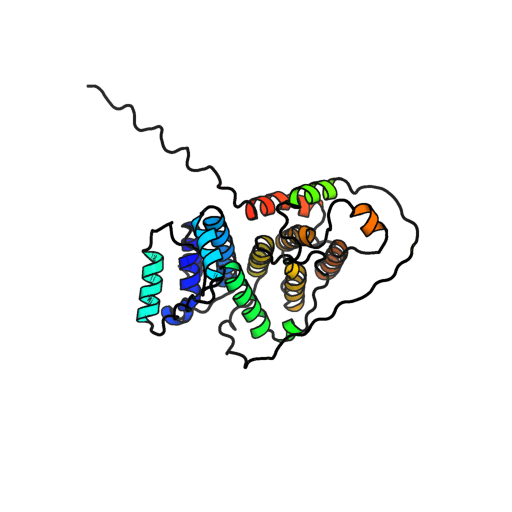 . ASN A 1 282 ? -5.927 -4.161 21.839 1.00 93.69 282 ASN A N 1
ATOM 2212 C CA . ASN A 1 282 ? -6.123 -3.265 22.976 1.00 93.69 282 ASN A CA 1
ATOM 2213 C C . ASN A 1 282 ? -5.041 -2.173 22.981 1.00 93.69 282 ASN A C 1
ATOM 2215 O O . ASN A 1 282 ? -4.034 -2.289 22.274 1.00 93.69 282 ASN A O 1
ATOM 2219 N N . ASP A 1 283 ? -5.220 -1.139 23.801 1.00 89.06 283 ASP A N 1
ATOM 2220 C CA . ASP A 1 283 ? -4.329 0.029 23.820 1.00 89.06 283 ASP A CA 1
ATOM 2221 C C . ASP A 1 283 ? -2.871 -0.334 24.134 1.00 89.06 283 ASP A C 1
ATOM 2223 O O . ASP A 1 283 ? -1.953 0.242 23.557 1.00 89.06 283 ASP A O 1
ATOM 2227 N N . GLY A 1 284 ? -2.636 -1.355 24.968 1.00 90.50 284 GLY A N 1
ATOM 2228 C CA . GLY A 1 284 ? -1.292 -1.867 25.253 1.00 90.50 284 GLY A CA 1
ATOM 2229 C C . GLY A 1 284 ? -0.610 -2.501 24.033 1.00 90.50 284 GLY A C 1
ATOM 2230 O O . GLY A 1 284 ? 0.585 -2.292 23.818 1.00 90.50 284 GLY A O 1
ATOM 2231 N N . MET A 1 285 ? -1.357 -3.230 23.195 1.00 94.38 285 MET A N 1
ATOM 2232 C CA . MET A 1 285 ? -0.845 -3.753 21.920 1.00 94.38 285 MET A CA 1
ATOM 2233 C C . MET A 1 285 ? -0.584 -2.625 20.918 1.00 94.38 285 MET A C 1
ATOM 2235 O O . MET A 1 285 ? 0.467 -2.607 20.281 1.00 94.38 285 MET A O 1
ATOM 2239 N N . VAL A 1 286 ? -1.508 -1.666 20.804 1.00 93.25 286 VAL A N 1
ATOM 2240 C CA . VAL A 1 286 ? -1.357 -0.491 19.930 1.00 93.25 286 VAL A CA 1
ATOM 2241 C C . VAL A 1 286 ? -0.112 0.311 20.330 1.00 93.25 286 VAL A C 1
ATOM 2243 O O . VAL A 1 286 ? 0.727 0.604 19.478 1.00 93.25 286 VAL A O 1
ATOM 2246 N N . ALA A 1 287 ? 0.074 0.574 21.627 1.00 88.38 287 ALA A N 1
ATOM 2247 C CA . ALA A 1 287 ? 1.238 1.269 22.166 1.00 88.38 287 ALA A CA 1
ATOM 2248 C C . ALA A 1 287 ? 2.562 0.547 21.854 1.00 88.38 287 ALA A C 1
ATOM 2250 O O . ALA A 1 287 ? 3.531 1.197 21.459 1.00 88.38 287 ALA A O 1
ATOM 2251 N N . ALA A 1 288 ? 2.601 -0.787 21.953 1.00 93.62 288 ALA A N 1
ATOM 2252 C CA . ALA A 1 288 ? 3.793 -1.576 21.628 1.00 93.62 288 ALA A CA 1
ATOM 2253 C C . ALA A 1 288 ? 4.237 -1.425 20.157 1.00 93.62 288 ALA A C 1
ATOM 2255 O O . ALA A 1 288 ? 5.435 -1.437 19.873 1.00 93.62 288 ALA A O 1
ATOM 2256 N N . TYR A 1 289 ? 3.298 -1.217 19.225 1.00 94.88 289 TYR A N 1
ATOM 2257 C CA . TYR A 1 289 ? 3.597 -1.025 17.801 1.00 94.88 289 TYR A CA 1
ATOM 2258 C C . TYR A 1 289 ? 3.867 0.434 17.388 1.00 94.88 289 TYR A C 1
ATOM 2260 O O . TYR A 1 289 ? 4.331 0.663 16.266 1.00 94.88 289 TYR A O 1
ATOM 2268 N N . LEU A 1 290 ? 3.675 1.426 18.273 1.00 90.88 290 LEU A N 1
ATOM 2269 C CA . LEU A 1 290 ? 3.977 2.837 17.973 1.00 90.88 290 LEU A CA 1
ATOM 2270 C C . LEU A 1 290 ? 5.439 3.049 17.558 1.00 90.88 290 LEU A C 1
ATOM 2272 O O . LEU A 1 290 ? 5.707 3.847 16.661 1.00 90.88 290 LEU A O 1
ATOM 2276 N N . GLN A 1 291 ? 6.387 2.322 18.160 1.00 89.38 291 GLN A N 1
ATOM 2277 C CA . GLN A 1 291 ? 7.807 2.443 17.812 1.00 89.38 291 GLN A CA 1
ATOM 2278 C C . GLN A 1 291 ? 8.106 1.918 16.397 1.00 89.38 291 GLN A C 1
ATOM 2280 O O . GLN A 1 291 ? 8.921 2.508 15.686 1.00 89.38 291 GLN A O 1
ATOM 2285 N N . GLU A 1 292 ? 7.446 0.842 15.962 1.00 92.56 292 GLU A N 1
ATOM 2286 C CA . GLU A 1 292 ? 7.584 0.327 14.594 1.00 92.56 292 GLU A CA 1
ATOM 2287 C C . GLU A 1 292 ? 6.986 1.300 13.570 1.00 92.56 292 GLU A C 1
ATOM 2289 O O . GLU A 1 292 ? 7.597 1.550 12.530 1.00 92.56 292 GLU A O 1
ATOM 2294 N N . VAL A 1 293 ? 5.836 1.910 13.882 1.00 91.44 293 VAL A N 1
ATOM 2295 C CA . VAL A 1 293 ? 5.232 2.943 13.026 1.00 91.44 293 VAL A CA 1
ATOM 2296 C C . VAL A 1 293 ? 6.096 4.205 12.971 1.00 91.44 293 VAL A C 1
ATOM 2298 O O . VAL A 1 293 ? 6.301 4.748 11.886 1.00 91.44 293 VAL A O 1
ATOM 2301 N N . ALA A 1 294 ? 6.682 4.630 14.093 1.00 88.81 294 ALA A N 1
ATOM 2302 C CA . ALA A 1 294 ? 7.640 5.732 14.116 1.00 88.81 294 ALA A CA 1
ATOM 2303 C C . ALA A 1 294 ? 8.846 5.439 13.205 1.00 88.81 294 ALA A C 1
ATOM 2305 O O . ALA A 1 294 ? 9.153 6.248 12.339 1.00 88.81 294 ALA A O 1
ATOM 2306 N N . GLN A 1 295 ? 9.455 4.248 13.290 1.00 88.62 295 GLN A N 1
ATOM 2307 C CA . GLN A 1 295 ? 10.553 3.837 12.394 1.00 88.62 295 GLN A CA 1
ATOM 2308 C C . GLN A 1 295 ? 10.136 3.737 10.915 1.00 88.62 295 GLN A C 1
ATOM 2310 O O . GLN A 1 295 ? 10.946 3.989 10.014 1.00 88.62 295 GLN A O 1
ATOM 2315 N N . ALA A 1 296 ? 8.882 3.353 10.655 1.00 88.44 296 ALA A N 1
ATOM 2316 C CA . ALA A 1 296 ? 8.296 3.297 9.321 1.00 88.44 296 ALA A CA 1
ATOM 2317 C C . ALA A 1 296 ? 8.062 4.693 8.721 1.00 88.44 296 ALA A C 1
ATOM 2319 O O . ALA A 1 296 ? 8.206 4.840 7.507 1.00 88.44 296 ALA A O 1
ATOM 2320 N N . LYS A 1 297 ? 7.722 5.685 9.556 1.00 86.06 297 LYS A N 1
ATOM 2321 C CA . LYS A 1 297 ? 7.545 7.098 9.187 1.00 86.06 297 LYS A CA 1
ATOM 2322 C C . LYS A 1 297 ? 8.836 7.907 9.176 1.00 86.06 297 LYS A C 1
ATOM 2324 O O . LYS A 1 297 ? 8.910 8.879 8.433 1.00 86.06 297 LYS A O 1
ATOM 2329 N N . ASP A 1 298 ? 9.832 7.525 9.972 1.00 82.94 298 ASP A N 1
ATOM 2330 C CA . ASP A 1 298 ? 11.116 8.214 10.063 1.00 82.94 298 ASP A CA 1
ATOM 2331 C C . ASP A 1 298 ? 11.837 8.150 8.713 1.00 82.94 298 ASP A C 1
ATOM 2333 O O . ASP A 1 298 ? 12.552 7.198 8.387 1.00 82.94 298 ASP A O 1
A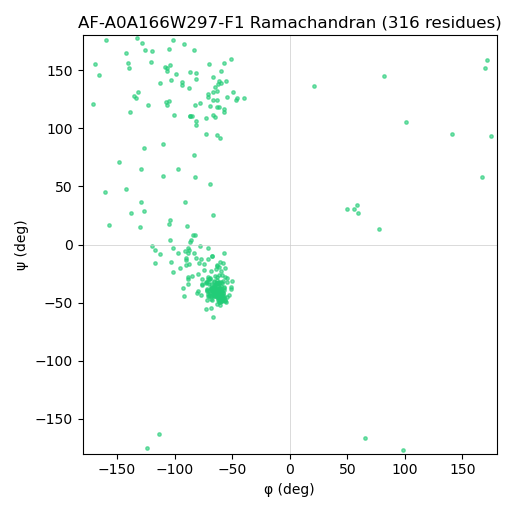TOM 2337 N N . THR A 1 299 ? 11.648 9.193 7.913 1.00 64.94 299 THR A N 1
ATOM 2338 C CA . THR A 1 299 ? 12.458 9.507 6.736 1.00 64.94 299 THR A CA 1
ATOM 2339 C C . THR A 1 299 ? 13.871 9.919 7.142 1.00 64.94 299 THR A C 1
ATOM 2341 O O . THR A 1 299 ? 14.798 9.750 6.354 1.00 64.94 299 THR A O 1
ATOM 2344 N N . SER A 1 300 ? 14.045 10.378 8.387 1.00 49.09 300 SER A N 1
ATOM 2345 C CA . SER A 1 300 ? 15.299 10.758 9.036 1.00 49.09 300 SER A CA 1
ATOM 2346 C C . SER A 1 300 ? 16.463 9.806 8.699 1.00 49.09 300 SER A C 1
ATOM 2348 O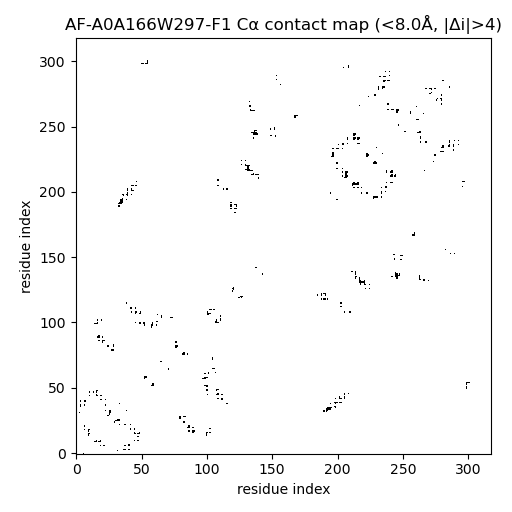 O . SER A 1 300 ? 16.357 8.592 8.927 1.00 49.09 300 SER A O 1
ATOM 2350 N N . PRO A 1 301 ? 17.610 10.313 8.202 1.00 47.44 301 PRO A N 1
ATOM 2351 C CA . PRO A 1 301 ? 18.713 9.468 7.769 1.00 47.44 301 PRO A CA 1
ATOM 2352 C C . PRO A 1 301 ? 19.327 8.748 8.971 1.00 47.44 301 PRO A C 1
ATOM 2354 O O . PRO A 1 301 ? 19.969 9.352 9.835 1.00 47.44 301 PRO A O 1
ATOM 2357 N N . THR A 1 302 ? 19.147 7.427 9.033 1.00 48.12 302 THR A N 1
ATOM 2358 C CA . THR A 1 302 ? 19.696 6.618 10.122 1.00 48.12 302 THR A CA 1
ATOM 2359 C C . THR A 1 302 ? 21.222 6.658 10.047 1.00 48.12 302 THR A C 1
ATOM 2361 O O . THR A 1 302 ? 21.835 6.112 9.133 1.00 48.12 302 THR A O 1
ATOM 2364 N N . ARG A 1 303 ? 21.828 7.339 11.023 1.00 44.28 303 ARG A N 1
ATOM 2365 C CA . ARG A 1 303 ? 23.215 7.838 11.069 1.00 44.28 303 ARG A CA 1
ATOM 2366 C C . ARG A 1 303 ? 24.290 6.734 11.188 1.00 44.28 303 ARG A C 1
ATOM 2368 O O . ARG A 1 303 ? 25.125 6.778 12.087 1.00 44.28 303 ARG A O 1
ATOM 2375 N N . LYS A 1 304 ? 24.268 5.716 10.317 1.00 49.59 304 LYS A N 1
ATOM 2376 C CA . LYS A 1 304 ? 25.138 4.523 10.392 1.00 49.59 304 LYS A CA 1
ATOM 2377 C C . LYS A 1 304 ? 26.469 4.641 9.635 1.00 49.59 304 LYS A C 1
ATOM 2379 O O . LYS A 1 304 ? 27.403 3.915 9.964 1.00 49.59 304 LYS A O 1
ATOM 2384 N N . THR A 1 305 ? 26.623 5.582 8.704 1.00 47.12 305 THR A N 1
ATOM 2385 C CA . THR A 1 305 ? 27.818 5.684 7.833 1.00 47.12 305 THR A CA 1
ATOM 2386 C C . THR A 1 305 ? 28.937 6.582 8.387 1.00 47.12 305 THR A C 1
ATOM 2388 O O . THR A 1 305 ? 29.622 7.273 7.640 1.00 47.12 305 THR A O 1
ATOM 2391 N N . LEU A 1 306 ? 29.150 6.577 9.708 1.00 45.28 306 LEU A N 1
ATOM 2392 C CA . LEU A 1 306 ? 30.233 7.326 10.371 1.00 45.28 306 LEU A CA 1
ATOM 2393 C C . LEU A 1 306 ? 31.058 6.442 11.327 1.00 45.28 306 LEU A C 1
ATOM 2395 O O . LEU A 1 306 ? 31.509 6.875 12.386 1.00 45.28 306 LEU A O 1
ATOM 2399 N N . ARG A 1 307 ? 31.267 5.174 10.938 1.00 48.41 307 ARG A N 1
ATOM 2400 C CA . ARG A 1 307 ? 32.112 4.216 11.675 1.00 48.41 307 ARG A CA 1
ATOM 2401 C C . ARG A 1 307 ? 33.020 3.334 10.801 1.00 48.41 307 ARG A C 1
ATOM 2403 O O . ARG A 1 307 ? 33.407 2.256 11.228 1.00 48.41 307 ARG A O 1
ATOM 2410 N N . ILE A 1 308 ? 33.416 3.814 9.616 1.00 53.22 308 ILE A N 1
ATOM 2411 C CA . ILE A 1 308 ? 34.459 3.189 8.772 1.00 53.22 308 ILE A CA 1
ATOM 2412 C C . ILE A 1 308 ? 35.498 4.245 8.354 1.00 53.22 308 ILE A C 1
ATOM 2414 O O . ILE A 1 308 ? 35.596 4.617 7.187 1.00 53.22 308 ILE A O 1
ATOM 2418 N N . ARG A 1 309 ? 36.251 4.795 9.324 1.00 50.22 309 ARG A N 1
ATOM 2419 C CA . ARG A 1 309 ? 37.462 5.601 9.039 1.00 50.22 309 ARG A CA 1
ATOM 2420 C C . ARG A 1 309 ? 38.446 5.750 10.217 1.00 50.22 309 ARG A C 1
ATOM 2422 O O . ARG A 1 309 ? 38.934 6.843 10.481 1.00 50.22 309 ARG A O 1
ATOM 2429 N N . ARG A 1 310 ? 38.749 4.655 10.930 1.00 51.75 310 ARG A N 1
ATOM 2430 C CA . ARG A 1 310 ? 39.879 4.565 11.888 1.00 51.75 310 ARG A CA 1
ATOM 2431 C C . ARG A 1 310 ? 40.467 3.142 11.957 1.00 51.75 310 ARG A C 1
ATOM 2433 O O . ARG A 1 310 ? 40.295 2.462 12.960 1.00 51.75 310 ARG A O 1
ATOM 2440 N N . SER A 1 311 ? 41.155 2.703 10.901 1.00 52.53 311 SER A N 1
ATOM 2441 C CA . SER A 1 311 ? 42.038 1.514 10.951 1.00 52.53 311 SER A CA 1
ATOM 2442 C C . SER A 1 311 ? 43.136 1.476 9.870 1.00 52.53 311 SER A C 1
ATOM 2444 O O . SER A 1 311 ? 43.723 0.429 9.634 1.00 52.53 311 SER A O 1
ATOM 2446 N N . THR A 1 312 ? 43.448 2.599 9.215 1.00 56.25 312 THR A N 1
ATOM 2447 C CA . THR A 1 312 ? 44.613 2.731 8.319 1.00 56.25 312 THR A CA 1
ATOM 2448 C C . THR A 1 312 ? 45.633 3.641 8.991 1.00 56.25 312 THR A C 1
ATOM 2450 O O . THR A 1 312 ? 45.577 4.861 8.827 1.00 56.25 312 THR A O 1
ATOM 2453 N N . GLY A 1 313 ? 46.501 3.066 9.827 1.00 66.19 313 GLY A N 1
ATOM 2454 C CA . GLY A 1 313 ? 47.466 3.857 10.591 1.00 66.19 313 GLY A CA 1
ATOM 2455 C C . GLY A 1 313 ? 48.176 3.124 11.726 1.00 66.19 313 GLY A C 1
ATOM 2456 O O . GLY A 1 313 ? 48.074 3.586 12.861 1.00 66.19 313 GLY A O 1
ATOM 2457 N N . ARG A 1 314 ? 48.875 2.017 11.424 1.00 63.91 314 ARG A N 1
ATOM 2458 C CA . ARG A 1 314 ? 50.160 1.607 12.041 1.00 63.91 314 ARG A CA 1
ATOM 2459 C C . ARG A 1 314 ? 50.609 0.226 11.548 1.00 63.91 314 ARG A C 1
ATOM 2461 O O . ARG A 1 314 ? 50.238 -0.780 12.129 1.00 63.91 314 ARG A O 1
ATOM 2468 N N . GLU A 1 315 ? 51.432 0.234 10.508 1.00 59.84 315 GLU A N 1
ATOM 2469 C CA . GLU A 1 315 ? 52.359 -0.825 10.075 1.00 59.84 315 GLU A CA 1
ATOM 2470 C C . GLU A 1 315 ? 53.210 -0.181 8.963 1.00 59.84 315 GLU A C 1
ATOM 2472 O O . GLU A 1 315 ? 52.646 0.350 8.010 1.00 59.84 315 GLU A O 1
ATOM 2477 N N . GLY A 1 316 ? 54.536 -0.084 9.042 1.00 65.44 316 GLY A N 1
ATOM 2478 C CA . GLY A 1 316 ? 55.427 -0.244 10.191 1.00 65.44 316 GLY A CA 1
ATOM 2479 C C . GLY A 1 316 ? 56.812 0.314 9.836 1.00 65.44 316 GLY A C 1
ATOM 2480 O O . GLY A 1 316 ? 57.226 0.226 8.685 1.00 65.44 316 GLY A O 1
ATOM 2481 N N . GLU A 1 317 ? 57.523 0.901 10.800 1.00 62.12 317 GLU A N 1
ATOM 2482 C CA . GLU A 1 317 ? 58.963 1.150 10.657 1.00 62.12 317 GLU A CA 1
ATOM 2483 C C . GLU A 1 317 ? 59.718 -0.163 10.903 1.00 62.12 317 GLU A C 1
ATOM 2485 O O . GLU A 1 317 ? 59.583 -0.730 11.994 1.00 62.12 317 GLU A O 1
ATOM 2490 N N . ARG A 1 318 ? 60.508 -0.616 9.920 1.00 67.25 318 ARG A N 1
ATOM 2491 C CA . ARG A 1 318 ? 61.774 -1.366 10.063 1.00 67.25 318 ARG A CA 1
ATOM 2492 C C . ARG A 1 318 ? 62.402 -1.640 8.701 1.00 67.25 318 ARG A C 1
ATOM 2494 O O . ARG A 1 318 ? 61.637 -1.990 7.780 1.00 67.25 318 ARG A O 1
#

Mean predicted aligned error: 9.81 Å